Protein 1VK2 (pdb70)

Radius of gyration: 15.29 Å; Cα contacts (8 Å, |Δi|>4): 350; chains: 1; bounding box: 30×39×42 Å

CATH classification: 3.40.470.10

Secondary structure (P-SEA, 3-state):
cccccccaaaaaaaacccccccccccccccccccccccbbbbcccccaaaaacccccccccccaaaaaaaaccccccbbbbccccccccccccccaaaaaaaaaaaaaaaaaacccbbbbccaaaaaaaaccccccccccccccccccccbbbbbbbcaaaaaacccaaaaaaaaaaaaaaaaaccc

InterPro domains:
  IPR005122 Uracil-DNA glycosylase-like [PF03167] (33-177)
  IPR005122 Uracil-DNA glycosylase-like [SM00986] (32-182)
  IPR005273 Uracil-DNA glycosylase family 4 [TIGR00758] (18-188)
  IPR036895 Uracil-DNA glycosylase-like domain superfamily [G3DSA:3.40.470.10] (1-192)
  IPR036895 Uracil-DNA glycosylase-like domain superfamily [SSF52141] (12-189)
  IPR051536 Uracil-DNA glycosylase family, Type-4/5 [PTHR33693] (3-190)

Sequence (187 aa):
YTREELEIVSERVKKCTACPLHLNRTNVVVGEGNLDTRIVFVGEGPGEEEDKTGRPFVGRAGLLTELLRESGIRREDVYICNVVKCRPPNNRTPTPEEQAACGHFLLAQIEIINPDVIVALGATALSFFVDGKKVSITKVRGNPIDWLGGKKVIPTFHPSYLLRNRSNELRRIVLEDIEKAKSFIKK

GO terms:
  GO:0004844 uracil DNA N-glycosylase activity (F, IDA)
  GO:0006281 DNA repair (P, IDA)
  GO:0004844 uracil DNA N-glycosylase activity (F, EXP)

Structure (mmCIF, N/CA/C/O backbone):
data_1VK2
#
_entry.id   1VK2
#
_cell.length_a   61.049
_cell.length_b   61.049
_cell.length_c   127.500
_cell.angle_alpha   90.00
_cell.angle_beta   90.00
_cell.angle_gamma   90.00
#
_symmetry.space_group_name_H-M   'P 43 21 2'
#
loop_
_entity.id
_entity.type
_entity.pdbx_description
1 polymer 'Uracil-DNA glycosylase TM0511'
2 non-polymer 'IRON/SULFUR CLUSTER'
3 non-polymer 'UNKNOWN LIGAND'
4 water water
#
loop_
_atom_site.group_PDB
_atom_site.id
_atom_site.type_symbol
_atom_site.label_atom_id
_atom_site.label_alt_id
_atom_site.label_comp_id
_atom_site.label_asym_id
_atom_site.label_entity_id
_atom_site.label_seq_id
_atom_site.pdbx_PDB_ins_code
_atom_site.Cartn_x
_atom_site.Cartn_y
_atom_site.Cartn_z
_atom_site.occupancy
_atom_site.B_iso_or_equiv
_atom_site.auth_seq_id
_atom_site.auth_comp_id
_atom_site.auth_asym_id
_atom_site.auth_atom_id
_atom_site.pdbx_PDB_model_num
ATOM 9 N N . TYR A 1 14 ? 51.988 14.733 98.836 1.00 46.86 2 TYR A N 1
ATOM 10 C CA . TYR A 1 14 ? 52.499 14.520 97.471 1.00 46.59 2 TYR A CA 1
ATOM 11 C C . TYR A 1 14 ? 52.734 15.885 96.802 1.00 41.47 2 TYR A C 1
ATOM 12 O O . TYR A 1 14 ? 51.827 16.700 96.725 1.00 42.72 2 TYR A O 1
ATOM 21 N N . THR A 1 15 ? 53.933 16.140 96.309 1.00 33.54 3 THR A N 1
ATOM 22 C CA . THR A 1 15 ? 54.208 17.408 95.639 1.00 28.70 3 THR A CA 1
ATOM 23 C C . THR A 1 15 ? 53.904 17.324 94.140 1.00 24.39 3 THR A C 1
ATOM 24 O O . THR A 1 15 ? 53.737 16.242 93.585 1.00 23.53 3 THR A O 1
ATOM 28 N N . ARG A 1 16 ? 53.791 18.468 93.502 1.00 22.32 4 ARG A N 1
ATOM 29 C CA . ARG A 1 16 ? 53.670 18.524 92.036 1.00 22.63 4 ARG A CA 1
ATOM 30 C C . ARG A 1 16 ? 54.810 17.730 91.383 1.00 22.97 4 ARG A C 1
ATOM 31 O O . ARG A 1 16 ? 54.582 17.012 90.417 1.00 19.92 4 ARG A O 1
ATOM 39 N N . GLU A 1 17 ? 56.016 17.877 91.921 1.00 21.46 5 GLU A N 1
ATOM 40 C CA . GLU A 1 17 ? 57.192 17.177 91.393 1.00 24.00 5 GLU A CA 1
ATOM 41 C C . GLU A 1 17 ? 57.043 15.652 91.456 1.00 22.51 5 GLU A C 1
ATOM 42 O O . GLU A 1 17 ? 57.363 14.950 90.490 1.00 21.47 5 GLU A O 1
ATOM 48 N N . GLU A 1 18 ? 56.574 15.144 92.576 1.00 22.65 6 GLU A N 1
ATOM 49 C CA . GLU A 1 18 ? 56.298 13.706 92.726 1.00 23.18 6 GLU A CA 1
ATOM 50 C C . GLU A 1 18 ? 55.163 13.255 91.831 1.00 24.08 6 GLU A C 1
ATOM 51 O O . GLU A 1 18 ? 55.220 12.152 91.285 1.00 25.61 6 GLU A O 1
ATOM 57 N N . LEU A 1 19 ? 54.119 14.073 91.679 1.00 19.91 7 LEU A N 1
ATOM 58 C CA . LEU A 1 19 ? 53.029 13.707 90.777 1.00 17.96 7 LEU A CA 1
ATOM 59 C C . LEU A 1 19 ? 53.538 13.611 89.330 1.00 21.47 7 LEU A C 1
ATOM 60 O O . LEU A 1 19 ? 53.152 12.706 88.566 1.00 18.62 7 LEU A O 1
ATOM 73 N N . GLU A 1 21 ? 56.570 12.975 88.386 1.00 24.51 9 GLU A N 1
ATOM 74 C CA . GLU A 1 21 ? 57.452 11.814 88.296 1.00 25.58 9 GLU A CA 1
ATOM 75 C C . GLU A 1 21 ? 56.594 10.542 88.143 1.00 26.24 9 GLU A C 1
ATOM 76 O O . GLU A 1 21 ? 56.928 9.674 87.358 1.00 24.85 9 GLU A O 1
ATOM 82 N N . ILE A 1 22 ? 55.457 10.465 88.831 1.00 24.41 10 ILE A N 1
ATOM 83 C CA . ILE A 1 22 ? 54.537 9.342 88.627 1.00 26.81 10 ILE A CA 1
ATOM 84 C C . ILE A 1 22 ? 54.011 9.264 87.190 1.00 26.44 10 ILE A C 1
ATOM 85 O O . ILE A 1 22 ? 54.028 8.186 86.575 1.00 26.17 10 ILE A O 1
ATOM 90 N N . VAL A 1 23 ? 53.578 10.394 86.638 1.00 22.06 11 VAL A N 1
ATOM 91 C CA . VAL A 1 23 ? 53.218 10.473 85.226 1.00 21.22 11 VAL A CA 1
ATOM 92 C C . VAL A 1 23 ? 54.391 9.995 84.359 1.00 23.15 11 VAL A C 1
ATOM 93 O O . VAL A 1 23 ? 54.210 9.168 83.499 1.00 21.27 11 VAL A O 1
ATOM 97 N N . SER A 1 24 ? 55.574 10.515 84.588 1.00 23.14 12 SER A N 1
ATOM 98 C CA . SER A 1 24 ? 56.742 10.117 83.779 1.00 25.37 12 SER A CA 1
ATOM 99 C C . SER A 1 24 ? 57.019 8.598 83.815 1.00 27.27 12 SER A C 1
ATOM 100 O O . SER A 1 24 ? 57.244 7.975 82.777 1.00 21.91 12 SER A O 1
ATOM 103 N N . GLU A 1 25 ? 56.956 7.977 85.001 1.00 29.24 13 GLU A N 1
ATOM 104 C CA . GLU A 1 25 ? 57.186 6.525 85.100 1.00 30.69 13 GLU A CA 1
ATOM 105 C C . GLU A 1 25 ? 56.090 5.725 84.394 1.00 27.31 13 GLU A C 1
ATOM 106 O O . GLU A 1 25 ? 56.370 4.731 83.746 1.00 26.95 13 GLU A O 1
ATOM 112 N N . ARG A 1 26 ? 54.846 6.182 84.474 1.00 21.51 14 ARG A N 1
ATOM 113 C CA . ARG A 1 26 ? 53.775 5.537 83.749 1.00 21.22 14 ARG A CA 1
ATOM 114 C C . ARG A 1 26 ? 53.958 5.687 82.239 1.00 23.47 14 ARG A C 1
ATOM 115 O O . ARG A 1 26 ? 53.719 4.752 81.500 1.00 27.13 14 ARG A O 1
ATOM 123 N N . VAL A 1 27 ? 54.391 6.851 81.769 1.00 23.23 15 VAL A N 1
ATOM 124 C CA . VAL A 1 27 ? 54.633 7.049 80.330 1.00 25.29 15 VAL A CA 1
ATOM 125 C C . VAL A 1 27 ? 55.719 6.067 79.864 1.00 25.68 15 VAL A C 1
ATOM 126 O O . VAL A 1 27 ? 55.536 5.396 78.870 1.00 24.68 15 VAL A O 1
ATOM 130 N N . LYS A 1 28 ? 56.823 5.986 80.596 1.00 25.67 16 LYS A N 1
ATOM 131 C CA . LYS A 1 28 ? 57.934 5.114 80.252 1.00 27.66 16 LYS A CA 1
ATOM 132 C C . LYS A 1 28 ? 57.502 3.636 80.157 1.00 29.16 16 LYS A C 1
ATOM 133 O O . LYS A 1 28 ? 58.060 2.925 79.366 1.00 27.39 16 LYS A O 1
ATOM 139 N N . LYS A 1 29 ? 56.501 3.216 80.925 1.00 27.50 17 LYS A N 1
ATOM 140 C CA . LYS A 1 29 ? 55.981 1.843 80.903 1.00 30.95 17 LYS A CA 1
ATOM 141 C C . LYS A 1 29 ? 54.837 1.631 79.913 1.00 29.45 17 LYS A C 1
ATOM 142 O O . LYS A 1 29 ? 54.332 0.511 79.774 1.00 25.86 17 LYS A O 1
ATOM 146 N N . CYS A 1 30 ? 54.375 2.699 79.280 1.00 25.96 18 CYS A N 1
ATOM 147 C CA . CYS A 1 30 ? 53.166 2.657 78.470 1.00 26.31 18 CYS A CA 1
ATOM 148 C C . CYS 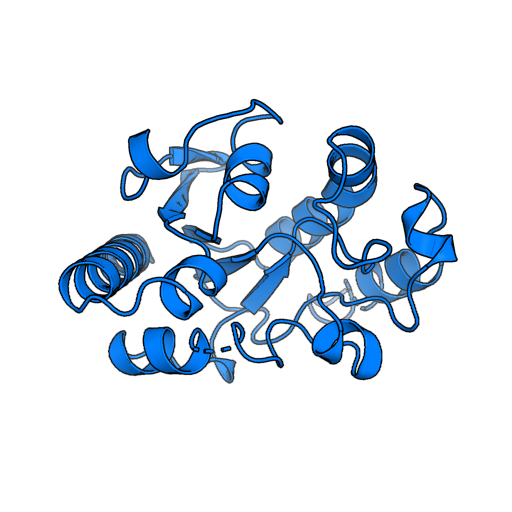A 1 30 ? 53.326 1.903 77.147 1.00 26.92 18 CYS A C 1
ATOM 149 O O . CYS A 1 30 ? 54.241 2.179 76.386 1.00 27.56 18 CYS A O 1
ATOM 152 N N . THR A 1 31 ? 52.381 1.012 76.858 1.00 28.35 19 THR A N 1
ATOM 153 C CA . THR A 1 31 ? 52.303 0.344 75.566 1.00 29.56 19 THR A CA 1
ATOM 154 C C . THR A 1 31 ? 50.884 0.458 74.973 1.00 30.32 19 THR A C 1
ATOM 155 O O . THR A 1 31 ? 50.467 -0.419 74.192 1.00 30.06 19 THR A O 1
ATOM 159 N N . ALA A 1 32 ? 50.153 1.524 75.337 1.00 28.03 20 ALA A N 1
ATOM 160 C CA . ALA A 1 32 ? 48.725 1.641 74.995 1.00 30.10 20 ALA A CA 1
ATOM 161 C C . ALA A 1 32 ? 48.485 1.900 73.505 1.00 31.66 20 ALA A C 1
ATOM 162 O O . ALA A 1 32 ? 47.355 1.836 73.059 1.00 31.92 20 ALA A O 1
ATOM 164 N N . CYS A 1 33 ? 49.522 2.269 72.758 1.00 30.24 21 CYS A N 1
ATOM 165 C CA . CYS A 1 33 ? 49.360 2.488 71.321 1.00 29.50 21 CYS A CA 1
ATOM 166 C C . CYS A 1 33 ? 50.615 1.992 70.587 1.00 28.97 21 CYS A C 1
ATOM 167 O O . CYS A 1 33 ? 51.618 1.672 71.250 1.00 27.29 21 CYS A O 1
ATOM 170 N N . PRO A 1 34 ? 50.554 1.897 69.248 1.00 27.97 22 PRO A N 1
ATOM 171 C CA . PRO A 1 34 ? 51.675 1.331 68.475 1.00 27.02 22 PRO A CA 1
ATOM 172 C C . PRO A 1 34 ? 52.967 2.159 68.511 1.00 25.23 22 PRO A C 1
ATOM 173 O O . PRO A 1 34 ? 54.020 1.622 68.142 1.00 21.76 22 PRO A O 1
ATOM 177 N N . LEU A 1 35 ? 52.894 3.440 68.919 1.00 25.27 23 LEU A N 1
ATOM 178 C CA . LEU A 1 35 ? 54.080 4.306 68.937 1.00 24.99 23 LEU A CA 1
ATOM 179 C C . LEU A 1 35 ? 55.145 3.817 69.924 1.00 25.20 23 LEU A C 1
ATOM 180 O O . LEU A 1 35 ? 56.322 4.076 69.724 1.00 25.65 23 LEU A O 1
ATOM 185 N N . HIS A 1 36 ? 54.759 3.065 70.957 1.00 25.85 24 HIS A N 1
ATOM 186 C CA . HIS A 1 36 ? 55.774 2.523 71.893 1.00 27.55 24 HIS A CA 1
ATOM 187 C C . HIS A 1 36 ? 56.787 1.616 71.217 1.00 28.61 24 HIS A C 1
ATOM 188 O O . HIS A 1 36 ? 57.883 1.447 71.730 1.00 28.72 24 HIS A O 1
ATOM 195 N N . LEU A 1 37 ? 56.417 1.004 70.091 1.00 28.83 25 LEU A N 1
ATOM 196 C CA . LEU A 1 37 ? 57.343 0.119 69.360 1.00 31.85 25 LEU A CA 1
ATOM 197 C C . LEU A 1 37 ? 58.427 0.890 68.592 1.00 31.77 25 LEU A C 1
ATOM 198 O O . LEU A 1 37 ? 59.420 0.318 68.187 1.00 27.48 25 LEU A O 1
ATOM 203 N N . ASN A 1 38 ? 58.194 2.175 68.341 1.00 32.94 26 ASN A N 1
ATOM 204 C CA . ASN A 1 38 ? 59.100 2.953 67.504 1.00 33.61 26 ASN A CA 1
ATOM 205 C C . ASN A 1 38 ? 60.106 3.831 68.280 1.00 32.28 26 ASN A C 1
ATOM 206 O O . ASN A 1 38 ? 61.187 4.132 67.776 1.00 29.94 26 ASN A O 1
ATOM 211 N N . ARG A 1 39 ? 59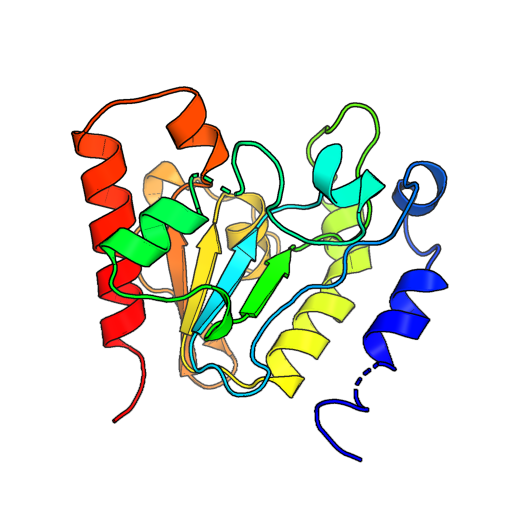.712 4.328 69.451 1.00 31.37 27 ARG A N 1
ATOM 212 C CA . ARG A 1 39 ? 60.508 5.382 70.097 1.00 31.63 27 ARG A CA 1
ATOM 213 C C . ARG A 1 39 ? 61.714 4.841 70.865 1.00 30.81 27 ARG A C 1
ATOM 214 O O . ARG A 1 39 ? 61.692 3.746 71.416 1.00 30.87 27 ARG A O 1
ATOM 222 N N . THR A 1 40 ? 62.774 5.635 70.841 1.00 26.44 28 THR A N 1
ATOM 223 C CA . THR A 1 40 ? 63.965 5.414 71.660 1.00 29.12 28 THR A CA 1
ATOM 224 C C . THR A 1 40 ? 63.754 5.874 73.099 1.00 25.88 28 THR A C 1
ATOM 225 O O . THR A 1 40 ? 64.106 5.193 74.035 1.00 26.83 28 THR A O 1
ATOM 229 N N . ASN A 1 41 ? 63.196 7.059 73.281 1.00 21.85 29 ASN A N 1
ATOM 230 C CA . ASN A 1 41 ? 62.883 7.573 74.600 1.00 22.77 29 ASN A CA 1
ATOM 231 C C . ASN A 1 41 ? 61.539 8.236 74.556 1.00 20.36 29 ASN A C 1
ATOM 232 O O . ASN A 1 41 ? 61.224 8.907 73.581 1.00 20.39 29 ASN A O 1
ATOM 237 N N . VAL A 1 42 ? 60.744 8.061 75.601 1.00 19.94 30 VAL A N 1
ATOM 238 C CA . VAL A 1 42 ? 59.525 8.853 75.698 1.00 20.58 30 VAL A CA 1
ATOM 239 C C . VAL A 1 42 ? 59.931 10.317 75.976 1.00 23.59 30 VAL A C 1
ATOM 240 O O . VAL A 1 42 ? 61.046 10.597 76.493 1.00 23.30 30 VAL A O 1
ATOM 244 N N . VAL A 1 43 ? 59.061 11.245 75.629 1.00 22.63 31 VAL A N 1
ATOM 245 C CA . VAL A 1 43 ? 59.362 12.659 75.812 1.00 19.53 31 VAL A CA 1
ATOM 246 C C . VAL A 1 43 ? 58.204 13.247 76.602 1.00 20.39 31 VAL A C 1
ATOM 247 O O . VAL A 1 43 ? 57.132 13.488 76.087 1.00 20.17 31 VAL A O 1
ATOM 251 N N . VAL A 1 44 ? 58.386 13.388 77.885 1.00 20.99 32 VAL A N 1
ATOM 252 C CA . VAL A 1 44 ? 57.276 13.796 78.749 1.00 21.30 32 VAL A CA 1
ATOM 253 C C . VAL A 1 44 ? 56.880 15.272 78.698 1.00 24.34 32 VAL A C 1
ATOM 254 O O . VAL A 1 44 ? 55.671 15.634 78.544 1.00 23.64 32 VAL A O 1
ATOM 258 N N . GLY A 1 45 ? 57.864 16.138 78.788 1.00 21.45 33 GLY A N 1
ATOM 259 C CA . GLY A 1 45 ? 57.599 17.553 78.986 1.00 23.43 33 GLY A CA 1
ATOM 260 C C . GLY A 1 45 ? 58.670 18.136 79.924 1.00 23.91 33 GLY A C 1
ATOM 261 O O . GLY A 1 45 ? 59.338 17.413 80.611 1.00 22.73 33 GLY A O 1
ATOM 262 N N . GLU A 1 46 ? 58.857 19.449 79.902 1.00 20.75 34 GLU A N 1
ATOM 263 C CA . GLU A 1 46 ? 59.875 20.087 80.675 1.00 21.43 34 GLU A CA 1
ATOM 264 C C . GLU A 1 46 ? 59.511 21.513 81.012 1.00 21.40 34 GLU A C 1
ATOM 265 O O . GLU A 1 46 ? 58.922 22.227 80.200 1.00 18.68 34 GLU A O 1
ATOM 271 N N . GLY A 1 47 ? 60.013 21.927 82.172 1.00 21.84 35 GLY A N 1
ATOM 272 C CA . GLY A 1 47 ? 60.115 23.286 82.639 1.00 20.15 35 GLY A CA 1
ATOM 273 C C . GLY A 1 47 ? 59.415 23.459 83.990 1.00 22.97 35 GLY A C 1
ATOM 274 O O . GLY A 1 47 ? 59.401 22.578 84.835 1.00 20.80 35 GLY A O 1
ATOM 275 N N . ASN A 1 48 ? 58.823 24.618 84.154 1.00 22.49 36 ASN A N 1
ATOM 276 C CA . ASN A 1 48 ? 58.413 25.145 85.448 1.00 21.17 36 ASN A CA 1
ATOM 277 C C . ASN A 1 48 ? 57.011 24.620 85.770 1.00 18.52 36 ASN A C 1
ATOM 278 O O . ASN A 1 48 ? 56.041 24.945 85.092 1.00 18.14 36 ASN A O 1
ATOM 283 N N . LEU A 1 49 ? 56.908 23.812 86.814 1.00 19.09 37 LEU A N 1
ATOM 284 C CA . LEU A 1 49 ? 55.615 23.266 87.257 1.00 19.48 37 LEU A CA 1
ATOM 285 C C . LEU A 1 49 ? 54.646 24.310 87.874 1.00 18.00 37 LEU A C 1
ATOM 286 O O . LEU A 1 49 ? 53.503 23.994 88.130 1.00 18.08 37 LEU A O 1
ATOM 291 N N . ASP A 1 50 ? 55.114 25.535 88.090 1.00 17.89 38 ASP A N 1
ATOM 292 C CA . ASP A 1 50 ? 54.297 26.644 88.589 1.00 14.60 38 ASP A CA 1
ATOM 293 C C . ASP A 1 50 ? 54.071 27.702 87.526 1.00 18.91 38 ASP A C 1
ATOM 294 O O . ASP A 1 50 ? 53.676 28.817 87.844 1.00 20.20 38 ASP A O 1
ATOM 299 N N . THR A 1 51 ? 54.267 27.355 86.258 1.00 17.39 39 THR A N 1
ATOM 300 C CA . THR A 1 51 ? 53.986 28.297 85.172 1.00 17.72 39 THR A CA 1
ATOM 301 C C . THR A 1 51 ? 52.480 28.539 85.145 1.00 20.02 39 THR A C 1
ATOM 302 O O . THR A 1 51 ? 51.674 27.647 85.515 1.00 18.28 39 THR A O 1
ATOM 306 N N . ARG A 1 52 ? 52.105 29.747 84.727 1.00 16.94 40 ARG A N 1
ATOM 307 C CA . ARG A 1 52 ? 50.715 30.034 84.388 1.00 16.79 40 ARG A CA 1
ATOM 308 C C . ARG A 1 52 ? 50.368 29.810 82.897 1.00 16.32 40 ARG A C 1
ATOM 309 O O . ARG A 1 52 ? 49.206 29.950 82.525 1.00 18.24 40 ARG A O 1
ATOM 317 N N . ILE A 1 53 ? 51.361 29.444 82.088 1.00 18.22 41 ILE A N 1
ATOM 318 C CA . ILE A 1 53 ? 51.198 29.270 80.659 1.00 17.62 41 ILE A CA 1
ATOM 319 C C . ILE A 1 53 ? 51.969 28.047 80.218 1.00 17.07 41 ILE A C 1
ATOM 320 O O . ILE A 1 53 ? 53.141 27.905 80.550 1.00 17.85 41 ILE A O 1
ATOM 325 N N . VAL A 1 54 ? 51.266 27.130 79.547 1.00 19.47 42 VAL A N 1
ATOM 326 C CA . VAL A 1 54 ? 51.817 25.877 79.007 1.00 18.81 42 VAL A CA 1
ATOM 327 C C . VAL A 1 54 ? 51.766 25.906 77.490 1.00 20.17 42 VAL A C 1
ATOM 328 O O . VAL A 1 54 ? 50.800 26.416 76.928 1.00 17.89 42 VAL A O 1
ATOM 332 N N . PHE A 1 55 ? 52.840 25.412 76.847 1.00 17.38 43 PHE A N 1
ATOM 333 C CA . PHE A 1 55 ? 52.899 25.284 75.397 1.00 18.40 43 PHE A CA 1
ATOM 334 C C . PHE A 1 55 ? 52.799 23.813 75.044 1.00 19.91 43 PHE A C 1
ATOM 335 O O . PHE A 1 55 ? 53.535 23.001 75.586 1.00 18.74 43 PHE A O 1
ATOM 343 N N . VAL A 1 56 ? 51.922 23.503 74.099 1.00 16.43 44 VAL A N 1
ATOM 344 C CA . VAL A 1 56 ? 51.597 22.116 73.742 1.00 16.97 44 VAL A CA 1
ATOM 345 C C . VAL A 1 56 ? 51.716 21.953 72.230 1.00 17.71 44 VAL A C 1
ATOM 346 O O . VAL A 1 56 ? 51.056 22.649 71.460 1.00 20.07 44 VAL A O 1
ATOM 350 N N . GLY A 1 57 ? 52.567 21.045 71.827 1.00 19.38 45 GLY A N 1
ATOM 351 C CA . GLY A 1 57 ? 52.739 20.677 70.424 1.00 21.22 45 GLY A CA 1
ATOM 352 C C . GLY A 1 57 ? 52.190 19.302 70.104 1.00 20.64 45 GLY A C 1
ATOM 353 O O . GLY A 1 57 ? 51.352 18.755 70.824 1.00 23.80 45 GLY A O 1
ATOM 354 N N . GLU A 1 58 ? 52.653 18.747 68.994 1.00 22.14 46 GLU A N 1
ATOM 355 C CA . GLU A 1 58 ? 52.106 17.518 68.447 1.00 22.09 46 GLU A CA 1
ATOM 356 C C . GLU A 1 58 ? 52.724 16.266 69.069 1.00 23.15 46 GLU A C 1
ATOM 357 O O . GLU A 1 58 ? 52.027 15.406 69.611 1.00 24.65 46 GLU A O 1
ATOM 363 N N . GLY A 1 59 ? 54.036 16.141 68.945 1.00 22.87 47 GLY A N 1
ATOM 364 C CA . GLY A 1 59 ? 54.718 14.949 69.407 1.00 20.77 47 GLY A CA 1
ATOM 365 C C . GLY A 1 59 ? 56.205 15.076 69.085 1.00 25.09 47 GLY A C 1
ATOM 366 O O . GLY A 1 59 ? 56.653 16.063 68.496 1.00 21.18 47 GLY A O 1
ATOM 367 N N . PRO A 1 60 ? 56.997 14.110 69.510 1.00 24.46 48 PRO A N 1
ATOM 368 C CA . PRO A 1 60 ? 58.450 14.226 69.349 1.00 24.71 48 PRO A CA 1
ATOM 369 C C . PRO A 1 60 ? 58.926 14.024 67.918 1.00 24.14 48 PRO A C 1
ATOM 370 O O . PRO A 1 60 ? 58.355 13.240 67.192 1.00 25.76 48 PRO A O 1
ATOM 374 N N . GLY A 1 61 ? 59.977 14.721 67.539 1.00 23.50 49 G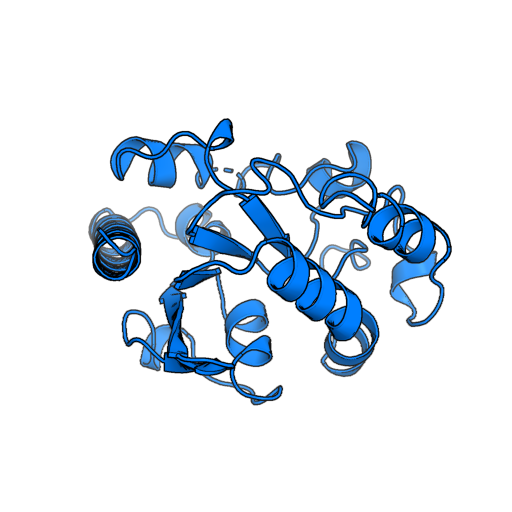LY A N 1
ATOM 375 C CA . GLY A 1 61 ? 60.729 14.434 66.339 1.00 24.40 49 GLY A CA 1
ATOM 376 C C . GLY A 1 61 ? 62.000 13.654 66.705 1.00 26.41 49 GLY A C 1
ATOM 377 O O . GLY A 1 61 ? 62.108 13.132 67.809 1.00 26.05 49 GLY A O 1
ATOM 378 N N . GLU A 1 62 ? 62.963 13.591 65.786 1.00 25.20 50 GLU A N 1
ATOM 379 C CA . GLU A 1 62 ? 64.207 12.815 65.987 1.00 26.10 50 GLU A CA 1
ATOM 380 C C . GLU A 1 62 ? 65.103 13.244 67.155 1.00 21.28 50 GLU A C 1
ATOM 381 O O . GLU A 1 62 ? 65.586 12.401 67.919 1.00 23.07 50 GLU A O 1
ATOM 387 N N . GLU A 1 63 ? 65.326 14.544 67.294 1.00 20.78 51 GLU A N 1
ATOM 388 C CA . GLU A 1 63 ? 66.219 15.052 68.321 1.00 23.90 51 GLU A CA 1
ATOM 389 C C . GLU A 1 63 ? 65.544 14.906 69.707 1.00 24.88 51 GLU A C 1
ATOM 390 O O . GLU A 1 63 ? 66.213 14.622 70.712 1.00 23.69 51 GLU A O 1
ATOM 396 N N . GLU A 1 64 ? 64.232 15.140 69.751 1.00 22.75 52 GLU A N 1
ATOM 397 C CA . GLU A 1 64 ? 63.442 14.908 70.972 1.00 20.91 52 GLU A CA 1
ATOM 398 C C . GLU A 1 64 ? 63.559 13.445 71.420 1.00 19.46 52 GLU A C 1
ATOM 399 O O . GLU A 1 64 ? 63.828 13.112 72.584 1.00 19.40 52 GLU A O 1
ATOM 405 N N . ASP A 1 65 ? 63.394 12.542 70.476 1.00 21.58 53 ASP A N 1
ATOM 406 C CA . ASP A 1 65 ? 63.452 11.119 70.747 1.00 22.21 53 ASP A CA 1
ATOM 407 C C . ASP A 1 65 ? 64.842 10.662 71.295 1.00 22.34 53 ASP A C 1
ATOM 408 O O . ASP A 1 65 ? 64.941 9.845 72.199 1.00 22.58 53 ASP A O 1
ATOM 413 N N . LYS A 1 66 ? 65.888 11.247 70.754 1.00 21.43 54 LYS A N 1
ATOM 414 C CA . LYS A 1 66 ? 67.262 10.925 71.136 1.00 22.24 54 LYS A CA 1
ATOM 415 C C . LYS A 1 66 ? 67.582 11.428 72.533 1.00 20.86 54 LYS A C 1
ATOM 416 O O . LYS A 1 66 ? 68.429 10.842 73.229 1.00 22.34 54 LYS A O 1
ATOM 419 N N . THR A 1 67 ? 66.936 12.525 72.959 1.00 20.28 55 THR A N 1
ATOM 420 C CA . THR A 1 67 ? 67.327 13.220 74.202 1.00 20.15 55 THR A CA 1
ATOM 421 C C . THR A 1 67 ? 66.342 13.046 75.291 1.00 19.30 55 THR A C 1
ATOM 422 O O . THR A 1 67 ? 66.687 13.241 76.438 1.00 19.27 55 THR A O 1
ATOM 426 N N . GLY A 1 68 ? 65.102 12.626 74.974 1.00 20.11 56 GLY A N 1
ATOM 427 C CA . GLY A 1 68 ? 64.021 12.626 75.956 1.00 21.00 56 GLY A CA 1
ATOM 428 C C . GLY A 1 68 ? 63.400 13.981 76.289 1.00 22.57 56 GLY A C 1
ATOM 429 O O . GLY A 1 68 ? 62.588 14.111 77.210 1.00 22.54 56 GLY A O 1
ATOM 430 N N . ARG A 1 69 ? 63.742 15.002 75.522 1.00 19.33 57 ARG A N 1
ATOM 431 C CA . ARG A 1 69 ? 63.366 16.378 75.841 1.00 17.51 57 ARG A CA 1
ATOM 432 C C . ARG A 1 69 ? 62.535 16.931 74.719 1.00 20.21 57 ARG A C 1
ATOM 433 O O . ARG A 1 69 ? 62.825 16.631 73.565 1.00 20.69 57 ARG A O 1
ATOM 441 N N . PRO A 1 70 ? 61.543 17.793 75.034 1.00 21.25 58 PRO A N 1
ATOM 442 C CA . PRO A 1 70 ? 60.662 18.367 74.016 1.00 22.96 58 PRO A CA 1
ATOM 443 C C . PRO A 1 70 ? 61.262 19.576 73.334 1.00 20.09 58 PRO A C 1
ATOM 444 O O . PRO A 1 70 ? 62.075 20.301 73.919 1.00 22.35 58 PRO A O 1
ATOM 448 N N . PHE A 1 71 ? 60.920 19.761 72.063 1.00 19.63 59 PHE A N 1
ATOM 449 C CA . PHE A 1 71 ? 61.351 20.958 71.323 1.00 20.85 59 PHE A CA 1
ATOM 450 C C . PHE A 1 71 ? 62.840 21.285 71.430 1.00 21.26 59 PHE A C 1
ATOM 451 O O . PHE A 1 71 ? 63.262 22.392 71.824 1.00 20.10 59 PHE A O 1
ATOM 459 N N . VAL A 1 72 ? 63.650 20.336 71.016 1.00 20.74 60 VAL A N 1
ATOM 460 C CA . VAL A 1 72 ? 65.096 20.519 70.996 1.00 23.53 60 VAL A CA 1
ATOM 461 C C . VAL A 1 72 ? 65.703 20.469 69.566 1.00 23.84 60 VAL A C 1
ATOM 462 O O . VAL A 1 72 ? 66.851 20.810 69.381 1.00 23.48 60 VAL A O 1
ATOM 466 N N . GLY A 1 73 ? 64.938 20.039 68.579 1.00 23.07 61 GLY A N 1
ATOM 467 C CA . GLY A 1 73 ? 65.403 20.094 67.192 1.00 21.97 61 GLY A CA 1
ATOM 468 C C . GLY A 1 73 ? 65.177 21.466 66.586 1.00 21.34 61 GLY A C 1
ATOM 469 O O . GLY A 1 73 ? 65.036 22.465 67.304 1.00 20.46 61 GLY A O 1
ATOM 470 N N . ARG A 1 74 ? 65.100 21.512 65.261 1.00 19.86 62 ARG A N 1
ATOM 471 C CA . ARG A 1 74 ? 65.036 22.788 64.557 1.00 18.33 62 ARG A CA 1
ATOM 472 C C . ARG A 1 74 ? 63.805 23.581 64.919 1.00 18.45 62 ARG A C 1
ATOM 473 O O . ARG A 1 74 ? 63.903 24.765 65.186 1.00 18.37 62 ARG A O 1
ATOM 481 N N . ALA A 1 75 ? 62.644 22.952 64.989 1.00 17.89 63 ALA A N 1
ATOM 482 C CA . ALA A 1 75 ? 61.401 23.644 65.358 1.00 19.06 63 ALA A CA 1
ATOM 483 C C . ALA A 1 75 ? 61.466 24.161 66.774 1.00 20.59 63 ALA A C 1
ATOM 484 O O . ALA A 1 75 ? 60.955 25.253 67.135 1.00 19.97 63 ALA A O 1
ATOM 486 N N . GLY A 1 76 ? 62.125 23.385 67.596 1.00 21.04 64 GLY A N 1
ATOM 487 C CA . GLY A 1 76 ? 62.322 23.761 68.976 1.00 20.35 64 GLY A CA 1
ATOM 488 C C . GLY A 1 76 ? 63.245 24.902 69.205 1.00 19.64 64 GLY A C 1
ATOM 489 O O . GLY A 1 76 ? 62.967 25.745 70.040 1.00 20.49 64 GLY A O 1
ATOM 497 N N . LEU A 1 78 ? 63.618 27.267 66.992 1.00 22.53 66 LEU A N 1
ATOM 498 C CA . LEU A 1 78 ? 62.754 28.392 66.578 1.00 21.63 66 LEU A CA 1
ATOM 499 C C . LEU A 1 78 ? 61.785 28.792 67.689 1.00 23.35 66 LEU A C 1
ATOM 500 O O . LEU A 1 78 ? 61.610 29.970 67.971 1.00 22.25 66 LEU A O 1
ATOM 505 N N . LEU A 1 79 ? 61.179 27.816 68.351 1.00 20.19 67 LEU A N 1
ATOM 506 C CA . LEU A 1 79 ? 60.292 28.101 69.428 1.00 21.16 67 LEU A CA 1
ATOM 507 C C . LEU A 1 79 ? 61.016 28.904 70.505 1.00 20.64 67 LEU A C 1
ATOM 508 O O . LEU A 1 79 ? 60.450 29.863 71.040 1.00 18.92 67 LEU A O 1
ATOM 513 N N . THR A 1 80 ? 62.215 28.482 70.861 1.00 19.11 68 THR A N 1
ATOM 514 C CA . THR A 1 80 ? 63.000 29.248 71.847 1.00 22.33 68 THR A CA 1
ATOM 515 C C . THR A 1 80 ? 63.075 30.730 71.469 1.00 24.29 68 THR A C 1
ATOM 516 O O . THR A 1 80 ? 62.976 31.630 72.326 1.00 20.31 68 THR A O 1
ATOM 520 N N . GLU A 1 81 ? 63.257 30.998 70.180 1.00 25.91 69 GLU A N 1
ATOM 521 C CA . GLU A 1 81 ? 63.418 32.378 69.747 1.00 24.84 69 GLU A CA 1
ATOM 522 C C . GLU A 1 81 ? 62.080 33.111 69.748 1.00 22.89 69 GLU A C 1
ATOM 523 O O . GLU A 1 81 ? 62.037 34.287 70.073 1.00 21.35 69 GLU A O 1
ATOM 529 N N . LEU A 1 82 ? 60.999 32.445 69.371 1.00 21.77 70 LEU A N 1
ATOM 530 C CA . LEU A 1 82 ? 59.682 33.064 69.491 1.00 22.45 70 LEU A CA 1
ATOM 531 C C . LEU A 1 82 ? 59.365 33.465 70.947 1.00 23.34 70 LEU A C 1
ATOM 532 O O . LEU A 1 82 ? 58.911 34.576 71.232 1.00 20.44 70 LEU A O 1
ATOM 537 N N . LEU A 1 83 ? 59.695 32.577 71.866 1.00 22.64 71 LEU A N 1
ATOM 538 C CA . LEU A 1 83 ? 59.503 32.864 73.282 1.00 21.89 71 LEU A CA 1
ATOM 539 C C . LEU A 1 83 ? 60.364 34.050 73.725 1.00 22.65 71 LEU A C 1
ATOM 540 O O . LEU A 1 83 ? 59.842 34.998 74.355 1.00 21.86 71 LEU A O 1
ATOM 545 N N . ARG A 1 84 ? 61.651 34.039 73.383 1.00 21.21 72 ARG A N 1
ATOM 546 C CA . ARG A 1 84 ? 62.518 35.163 73.705 1.00 26.72 72 ARG A CA 1
ATOM 547 C C . ARG A 1 84 ? 61.984 36.505 73.190 1.00 24.94 72 ARG A C 1
ATOM 548 O O . ARG A 1 84 ? 62.047 37.528 73.902 1.00 25.05 72 ARG A O 1
ATOM 556 N N . GLU A 1 85 ? 61.469 36.511 71.954 1.00 24.16 73 GLU A N 1
ATOM 557 C CA . GLU A 1 85 ? 60.923 37.715 71.354 1.00 24.01 73 GLU A CA 1
ATOM 558 C C . GLU A 1 85 ? 59.564 38.063 71.972 1.00 25.44 73 GLU A C 1
ATOM 559 O O . GLU A 1 85 ? 59.078 39.149 71.758 1.00 23.88 73 GLU A O 1
ATOM 565 N N . SER A 1 86 ? 58.946 37.136 72.703 1.00 23.12 74 SER A N 1
ATOM 566 C CA . SER A 1 86 ? 57.722 37.421 73.475 1.00 25.30 74 SER A CA 1
ATOM 567 C C . SER A 1 86 ? 58.041 37.712 74.947 1.00 28.02 74 SER A C 1
ATOM 568 O O . SER A 1 86 ? 57.131 37.804 75.777 1.00 29.43 74 SER A O 1
ATOM 571 N N . GLY A 1 87 ? 59.325 37.829 75.276 1.00 26.29 75 GLY A N 1
ATOM 572 C CA . GLY A 1 87 ? 59.730 38.098 76.640 1.00 26.82 75 GLY A CA 1
ATOM 573 C C . GLY A 1 87 ? 59.599 36.907 77.585 1.00 27.74 75 GLY A C 1
ATOM 574 O O . GLY A 1 87 ? 59.387 37.090 78.780 1.00 30.96 75 GLY A O 1
ATOM 575 N N . ILE A 1 88 ? 59.784 35.692 77.091 1.00 24.89 76 ILE A N 1
ATOM 576 C CA . ILE A 1 88 ? 59.571 34.500 77.895 1.00 24.74 76 ILE A CA 1
ATOM 577 C C . ILE A 1 88 ? 60.836 33.669 77.858 1.00 27.24 76 ILE A C 1
ATOM 578 O O . ILE A 1 88 ? 61.372 33.356 76.774 1.00 26.55 76 ILE A O 1
ATOM 583 N N . ARG A 1 89 ? 61.307 33.276 79.032 1.00 27.73 77 ARG A N 1
ATOM 584 C CA . ARG A 1 89 ? 62.391 32.284 79.143 1.00 27.49 77 ARG A CA 1
ATOM 585 C C . ARG A 1 89 ? 61.797 30.880 79.176 1.00 28.59 77 ARG A C 1
ATOM 586 O O . ARG A 1 89 ? 60.847 30.622 79.932 1.00 24.08 77 ARG A O 1
ATOM 594 N N . ARG A 1 90 ? 62.336 29.956 78.374 1.00 24.23 78 ARG A N 1
ATOM 595 C CA . ARG A 1 90 ? 61.818 28.579 78.335 1.00 29.51 78 ARG A CA 1
ATOM 596 C C . ARG A 1 90 ? 61.778 27.931 79.690 1.00 25.54 78 ARG A C 1
ATOM 597 O O . ARG A 1 90 ? 60.897 27.163 79.965 1.00 22.82 78 ARG A O 1
ATOM 605 N N . GLU A 1 91 ? 62.781 28.244 80.524 1.00 22.92 79 GLU A N 1
ATOM 606 C CA . GLU A 1 91 ? 62.888 27.676 81.874 1.00 27.60 79 GLU A CA 1
ATOM 607 C C . GLU A 1 91 ? 61.718 28.066 82.742 1.00 23.03 79 GLU A C 1
ATOM 608 O O . GLU A 1 91 ? 61.364 27.358 83.686 1.00 25.71 79 GLU A O 1
ATOM 614 N N . ASP A 1 92 ? 61.122 29.206 82.455 1.00 20.97 80 ASP A N 1
ATOM 615 C CA . ASP A 1 92 ? 60.034 29.750 83.259 1.00 19.65 80 ASP A CA 1
ATOM 616 C C . ASP A 1 92 ? 58.644 29.185 82.875 1.00 19.68 80 ASP A C 1
ATOM 617 O O . ASP A 1 92 ? 57.704 29.365 83.615 1.00 19.83 80 ASP A O 1
ATOM 622 N N . VAL A 1 93 ? 58.525 28.504 81.736 1.00 18.79 81 VAL A N 1
ATOM 623 C CA . VAL A 1 93 ? 57.240 27.927 81.298 1.00 14.32 81 VAL A CA 1
ATOM 624 C C . VAL A 1 93 ? 57.347 26.397 81.209 1.00 16.37 81 VAL A C 1
ATOM 625 O O . VAL A 1 93 ? 58.382 25.831 81.561 1.00 19.40 81 VAL A O 1
ATOM 629 N N . TYR A 1 94 ? 56.271 25.747 80.796 1.00 18.95 82 TYR A N 1
ATOM 630 C CA . TYR A 1 94 ? 56.225 24.301 80.634 1.00 18.52 82 TYR A CA 1
ATOM 631 C C . TYR A 1 94 ? 55.847 23.986 79.202 1.00 18.28 82 TYR A C 1
ATOM 632 O O . TYR A 1 94 ? 54.964 24.604 78.645 1.00 20.59 82 TYR A O 1
ATOM 641 N N . ILE A 1 95 ? 56.547 23.015 78.631 1.00 16.73 83 ILE A N 1
ATOM 642 C CA . ILE A 1 95 ? 56.447 22.679 77.226 1.00 18.21 83 ILE A CA 1
ATOM 643 C C . ILE A 1 95 ? 56.263 21.163 77.094 1.00 17.63 83 ILE A C 1
ATOM 644 O O . ILE A 1 95 ? 56.944 20.382 77.742 1.00 19.47 83 ILE A O 1
ATOM 649 N N . CYS A 1 96 ? 55.264 20.766 76.313 1.00 21.25 84 CYS A N 1
ATOM 650 C CA . CYS A 1 96 ? 54.973 19.346 76.151 1.00 19.57 84 CYS A CA 1
ATOM 651 C C . CYS A 1 96 ? 54.191 19.139 74.852 1.00 22.31 84 CYS A C 1
ATOM 652 O O . CYS A 1 96 ? 54.092 20.066 74.044 1.00 19.73 84 CYS A O 1
ATOM 655 N N . ASN A 1 97 ? 53.648 17.925 74.672 1.00 23.10 85 ASN A N 1
ATOM 656 C CA . ASN A 1 97 ? 53.029 17.488 73.431 1.00 23.11 85 ASN A CA 1
ATOM 657 C C . ASN A 1 97 ? 51.852 16.584 73.705 1.00 22.78 85 ASN A C 1
ATOM 658 O O . ASN A 1 97 ? 51.719 16.019 74.786 1.00 23.94 85 ASN A O 1
ATOM 663 N N . VAL A 1 98 ? 51.014 16.439 72.687 1.00 22.58 86 VAL A N 1
ATOM 664 C CA . VAL A 1 98 ? 49.887 15.569 72.769 1.00 21.12 86 VAL A CA 1
ATOM 665 C C . VAL A 1 98 ? 50.323 14.101 72.875 1.00 22.75 86 VAL A C 1
ATOM 666 O O . VAL A 1 98 ? 49.756 13.333 73.663 1.00 22.11 86 VAL A O 1
ATOM 670 N N . VAL A 1 99 ? 51.303 13.693 72.072 1.00 23.07 87 VAL A N 1
ATOM 671 C CA . VAL A 1 99 ? 51.800 12.331 72.165 1.00 23.98 87 VAL A CA 1
ATOM 672 C C . VAL A 1 99 ? 53.266 12.322 72.646 1.00 24.10 87 VAL A C 1
ATOM 673 O O . VAL A 1 99 ? 54.039 13.275 72.444 1.00 22.85 87 VAL A O 1
ATOM 677 N N . LYS A 1 100 ? 53.577 11.270 73.369 1.00 18.77 88 LYS A N 1
ATOM 678 C CA . LYS A 1 100 ? 54.841 11.129 74.088 1.00 21.67 88 LYS A CA 1
ATOM 679 C C . LYS A 1 100 ? 55.911 10.336 73.331 1.00 23.11 88 LYS A C 1
ATOM 680 O O . LYS A 1 100 ? 57.111 10.415 73.663 1.00 21.31 88 LYS A O 1
ATOM 686 N N . CYS A 1 101 ? 55.486 9.568 72.335 1.00 23.72 89 CYS A N 1
ATOM 687 C CA . CYS A 1 101 ? 56.403 8.703 71.566 1.00 21.57 89 CYS A CA 1
ATOM 688 C C . CYS A 1 101 ? 56.553 9.133 70.089 1.00 25.21 89 CYS A C 1
ATOM 689 O O . CYS A 1 101 ? 55.551 9.411 69.402 1.00 23.03 89 CYS A O 1
ATOM 692 N N . ARG A 1 102 ? 57.780 9.147 69.571 1.00 23.15 90 ARG A N 1
ATOM 693 C CA . ARG A 1 102 ? 57.978 9.570 68.178 1.00 26.19 90 ARG A CA 1
ATOM 694 C C . ARG A 1 102 ? 57.378 8.547 67.205 1.00 27.82 90 ARG A C 1
ATOM 695 O O . ARG A 1 102 ? 57.757 7.377 67.262 1.00 26.99 90 ARG A O 1
ATOM 703 N N . PRO A 1 103 ? 56.484 8.968 66.302 1.00 27.99 91 PRO A N 1
ATOM 704 C CA . PRO A 1 103 ? 56.022 8.053 65.248 1.00 25.65 91 PRO A CA 1
ATOM 705 C C . PRO A 1 103 ? 57.089 7.700 64.202 1.00 26.66 91 PRO A C 1
ATOM 706 O O . PRO A 1 103 ? 58.001 8.471 63.933 1.00 26.60 91 PRO A O 1
ATOM 710 N N . PRO A 1 104 ? 56.961 6.510 63.617 1.00 32.45 92 PRO A N 1
ATOM 711 C CA . PRO A 1 104 ? 57.855 6.106 62.524 1.00 30.38 92 PRO A CA 1
ATOM 712 C C . PRO A 1 104 ? 57.897 7.190 61.442 1.00 29.42 92 PRO A C 1
ATOM 713 O O . PRO A 1 104 ? 56.829 7.711 61.065 1.00 23.19 92 PRO A O 1
ATOM 717 N N . ASN A 1 105 ? 59.096 7.530 60.958 1.00 31.84 93 ASN A N 1
ATOM 718 C CA . ASN A 1 105 ? 59.274 8.552 59.896 1.00 34.02 93 ASN A CA 1
ATO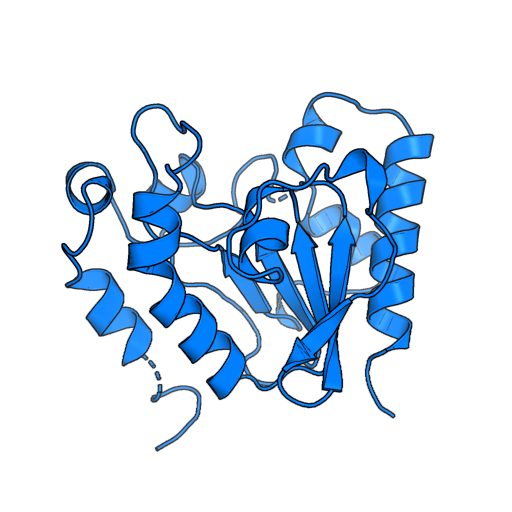M 719 C C . ASN A 1 105 ? 58.702 9.926 60.247 1.00 32.73 93 ASN A C 1
ATOM 720 O O . ASN A 1 105 ? 58.447 10.743 59.371 1.00 34.52 93 ASN A O 1
ATOM 725 N N . ASN A 1 106 ? 58.525 10.191 61.537 1.00 30.69 94 ASN A N 1
ATOM 726 C CA . ASN A 1 106 ? 57.935 11.448 62.010 1.00 31.79 94 ASN A CA 1
ATOM 727 C C . ASN A 1 106 ? 56.544 11.706 61.426 1.00 31.03 94 ASN A C 1
ATOM 728 O O . ASN A 1 106 ? 56.140 12.845 61.298 1.00 30.81 94 ASN A O 1
ATOM 733 N N . ARG A 1 107 ? 55.795 10.658 61.098 1.00 29.67 95 ARG A N 1
ATOM 734 C CA . ARG A 1 107 ? 54.466 10.890 60.558 1.00 27.86 95 ARG A CA 1
ATOM 735 C C . ARG A 1 107 ? 53.600 11.520 61.670 1.00 29.73 95 ARG A C 1
ATOM 736 O O . ARG A 1 107 ? 53.922 11.477 62.889 1.00 27.12 95 ARG A O 1
ATOM 744 N N . THR A 1 108 ? 52.528 12.171 61.240 1.00 28.32 96 THR A N 1
ATOM 745 C CA . THR A 1 108 ? 51.520 12.673 62.176 1.00 28.71 96 THR A CA 1
ATOM 746 C C . THR A 1 108 ? 50.998 11.475 62.988 1.00 26.06 96 THR A C 1
ATOM 747 O O . THR A 1 108 ? 50.746 10.410 62.431 1.00 23.22 96 THR A O 1
ATOM 751 N N . PRO A 1 109 ? 50.840 11.621 64.290 1.00 25.80 97 PRO A N 1
ATOM 752 C CA . PRO A 1 109 ? 50.211 10.549 65.049 1.00 28.14 97 PRO A CA 1
ATOM 753 C C . PRO A 1 109 ? 48.746 10.430 64.580 1.00 26.65 97 PRO A C 1
ATOM 754 O O . PRO A 1 109 ? 48.151 11.469 64.245 1.00 27.76 97 PRO A O 1
ATOM 758 N N . THR A 1 110 ? 48.206 9.212 64.554 1.00 28.30 98 THR A N 1
ATOM 759 C CA . THR A 1 110 ? 46.843 8.971 64.121 1.00 26.59 98 THR A CA 1
ATOM 760 C C . THR A 1 110 ? 45.927 9.458 65.226 1.00 29.06 98 THR A C 1
ATOM 761 O O . THR A 1 110 ? 46.359 9.564 66.402 1.00 26.44 98 THR A O 1
ATOM 765 N N . PRO A 1 111 ? 44.668 9.734 64.883 1.00 29.31 99 PRO A N 1
ATOM 766 C CA . PRO A 1 111 ? 43.659 10.078 65.907 1.00 29.90 99 PRO A CA 1
ATOM 767 C C . PRO A 1 111 ? 43.565 9.0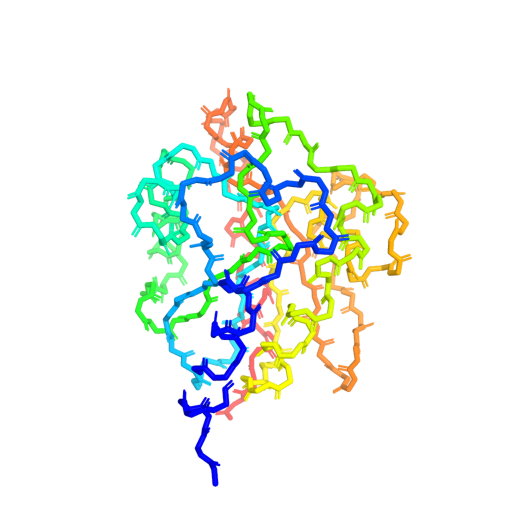64 67.038 1.00 27.67 99 PRO A C 1
ATOM 768 O O . PRO A 1 111 ? 43.445 9.462 68.188 1.00 30.30 99 PRO A O 1
ATOM 772 N N . GLU A 1 112 ? 43.725 7.785 66.726 1.00 26.26 100 GLU A N 1
ATOM 773 C CA . GLU A 1 112 ? 43.668 6.703 67.724 1.00 26.44 100 GLU A CA 1
ATOM 774 C C . GLU A 1 112 ? 44.876 6.843 68.671 1.00 26.53 100 GLU A C 1
ATOM 775 O O . GLU A 1 112 ? 44.758 6.661 69.871 1.00 27.00 100 GLU A O 1
ATOM 781 N N . GLU A 1 113 ? 46.043 7.177 68.125 1.00 25.82 101 GLU A N 1
ATOM 782 C CA . GLU A 1 113 ? 47.230 7.349 68.966 1.00 25.72 101 GLU A CA 1
ATOM 783 C C . GLU A 1 113 ? 47.080 8.580 69.852 1.00 27.93 101 GLU A C 1
ATOM 784 O O . GLU A 1 113 ? 47.384 8.514 71.040 1.00 25.29 101 GLU A O 1
ATOM 790 N N . GLN A 1 114 ? 46.556 9.672 69.282 1.00 25.93 102 GLN A N 1
ATOM 791 C CA . GLN A 1 114 ? 46.340 10.886 70.048 1.00 26.69 102 GLN A CA 1
ATOM 792 C C . GLN A 1 114 ? 45.368 10.591 71.206 1.00 28.58 102 GLN A C 1
ATOM 793 O O . GLN A 1 114 ? 45.629 11.001 72.343 1.00 23.47 102 GLN A O 1
ATOM 799 N N . ALA A 1 115 ? 44.279 9.854 70.925 1.00 29.00 103 ALA A N 1
ATOM 800 C CA . ALA A 1 115 ? 43.290 9.492 71.960 1.00 31.11 103 ALA A CA 1
ATOM 801 C C . ALA A 1 115 ? 43.911 8.624 73.064 1.00 30.90 103 ALA A C 1
ATOM 802 O O . ALA A 1 115 ? 43.656 8.847 74.238 1.00 30.22 103 ALA A O 1
ATOM 804 N N . ALA A 1 116 ? 44.750 7.662 72.697 1.00 27.92 104 ALA A N 1
ATOM 805 C CA . ALA A 1 116 ? 45.348 6.771 73.701 1.00 27.14 104 ALA A CA 1
ATOM 806 C C . ALA A 1 116 ? 46.277 7.551 74.655 1.00 24.55 104 ALA A C 1
ATOM 807 O O . ALA A 1 116 ? 46.346 7.275 75.858 1.00 26.45 104 ALA A O 1
ATOM 809 N N . CYS A 1 117 ? 46.989 8.529 74.117 1.00 22.57 105 CYS A N 1
ATOM 810 C CA . CYS A 1 117 ? 48.054 9.213 74.889 1.00 22.68 105 CYS A CA 1
ATOM 811 C C . CYS A 1 117 ? 47.523 10.388 75.734 1.00 24.83 105 CYS A C 1
ATOM 812 O O . CYS A 1 117 ? 48.160 10.782 76.701 1.00 25.15 105 CYS A O 1
ATOM 815 N N . GLY A 1 118 ? 46.325 10.875 75.388 1.00 26.64 106 GLY A N 1
ATOM 816 C CA . GLY A 1 118 ? 45.849 12.179 75.816 1.00 25.21 106 GLY A CA 1
ATOM 817 C C . GLY A 1 118 ? 45.640 12.249 77.309 1.00 25.42 106 GLY A C 1
ATOM 818 O O . GLY A 1 118 ? 45.778 13.314 77.872 1.00 23.74 106 GLY A O 1
ATOM 819 N N . HIS A 1 119 ? 45.295 11.139 77.960 1.00 20.80 107 HIS A N 1
ATOM 820 C CA . HIS A 1 119 ? 45.148 11.181 79.415 1.00 23.90 107 HIS A CA 1
ATOM 821 C C . HIS A 1 119 ? 46.423 11.674 80.128 1.00 23.39 107 HIS A C 1
ATOM 822 O O . HIS A 1 119 ? 46.324 12.254 81.196 1.00 21.35 107 HIS A O 1
ATOM 829 N N . PHE A 1 120 ? 47.606 11.413 79.578 1.00 22.32 108 PHE A N 1
ATOM 830 C CA . PHE A 1 120 ? 48.849 11.906 80.192 1.00 22.62 108 PHE A CA 1
ATOM 831 C C . PHE A 1 120 ? 48.933 13.421 80.143 1.00 23.85 108 PHE A C 1
ATOM 832 O O . PHE A 1 120 ? 49.226 14.073 81.155 1.00 21.50 108 PHE A O 1
ATOM 840 N N . LEU A 1 121 ? 48.585 13.995 79.003 1.00 21.52 109 LEU A N 1
ATOM 841 C CA . LEU A 1 121 ? 48.532 15.445 78.881 1.00 20.53 109 LEU A CA 1
ATOM 842 C C . LEU A 1 121 ? 47.513 16.057 79.827 1.00 22.41 109 LEU A C 1
ATOM 843 O O . LEU A 1 121 ? 47.764 17.062 80.494 1.00 22.13 109 LEU A O 1
ATOM 848 N N . LEU A 1 122 ? 46.353 15.441 79.955 1.00 21.02 110 LEU A N 1
ATOM 849 C CA . LEU A 1 122 ? 45.343 15.970 80.838 1.00 22.26 110 LEU A CA 1
ATOM 850 C C . LEU A 1 122 ? 45.896 15.973 82.264 1.00 21.13 110 LEU A C 1
ATOM 851 O O . LEU A 1 122 ? 45.676 16.918 83.040 1.00 21.56 110 LEU A O 1
ATOM 856 N N . ALA A 1 123 ? 46.564 14.897 82.632 1.00 20.20 111 ALA A N 1
ATOM 857 C CA . ALA A 1 123 ? 47.190 14.842 83.965 1.00 20.28 111 ALA A CA 1
ATOM 858 C C . ALA A 1 123 ? 48.240 15.913 84.161 1.00 20.73 111 ALA A C 1
ATOM 859 O O . ALA A 1 123 ? 48.274 16.513 85.231 1.00 18.89 111 ALA A O 1
ATOM 861 N N . GLN A 1 124 ? 49.041 16.226 83.145 1.00 19.38 112 GLN A N 1
ATOM 862 C CA . GLN A 1 124 ? 50.065 17.277 83.288 1.00 17.05 112 GLN A CA 1
ATOM 863 C C . GLN A 1 124 ? 49.468 18.653 83.473 1.00 19.51 112 GLN A C 1
ATOM 864 O O . GLN A 1 124 ? 49.933 19.403 84.299 1.00 16.58 112 GLN A O 1
ATOM 870 N N . ILE A 1 125 ? 48.352 18.934 82.768 1.00 19.80 113 ILE A N 1
ATOM 871 C CA . ILE A 1 125 ? 47.665 20.196 82.893 1.00 21.53 113 ILE A CA 1
ATOM 872 C C . ILE A 1 125 ? 46.984 20.289 84.269 1.00 20.36 113 ILE A C 1
ATOM 873 O O . ILE A 1 125 ? 46.984 21.347 84.903 1.00 21.80 113 ILE A O 1
ATOM 878 N N . GLU A 1 126 ? 46.435 19.187 84.750 1.00 21.01 114 GLU A N 1
ATOM 879 C CA . GLU A 1 126 ? 45.832 19.159 86.096 1.00 22.73 114 GLU A CA 1
ATOM 880 C C . GLU A 1 126 ? 46.876 19.459 87.176 1.00 22.07 114 GLU A C 1
ATOM 881 O O . GLU A 1 126 ? 46.594 20.118 88.164 1.00 20.94 114 GLU A O 1
ATOM 887 N N . ILE A 1 127 ? 48.072 18.912 87.045 1.00 18.57 115 ILE A N 1
ATOM 888 C CA . ILE A 1 127 ? 49.128 19.201 88.019 1.00 18.80 115 ILE A CA 1
ATOM 889 C C . ILE A 1 127 ? 49.573 20.656 88.011 1.00 19.38 115 ILE A C 1
ATOM 890 O O . ILE A 1 127 ? 49.794 21.247 89.078 1.00 18.48 115 ILE A O 1
ATOM 895 N N . ILE A 1 128 ? 49.782 21.214 86.832 1.00 18.96 116 ILE A N 1
ATOM 896 C CA . ILE A 1 128 ? 50.348 22.559 86.710 1.00 19.26 116 ILE A CA 1
ATOM 897 C C . ILE A 1 128 ? 49.253 23.614 86.952 1.00 19.85 116 ILE A C 1
ATOM 898 O O . ILE A 1 128 ? 49.512 24.705 87.476 1.00 21.09 116 ILE A O 1
ATOM 903 N N . ASN A 1 129 ? 48.041 23.293 86.520 1.00 18.91 117 ASN A N 1
ATOM 904 C CA . ASN A 1 129 ? 46.872 24.139 86.672 1.00 16.86 117 ASN A CA 1
ATOM 905 C C . ASN A 1 129 ? 47.185 25.535 86.094 1.00 16.91 117 ASN A C 1
ATOM 906 O O . ASN A 1 129 ? 47.008 26.518 86.774 1.00 18.48 117 ASN A O 1
ATOM 911 N N . PRO A 1 130 ? 47.552 25.641 84.818 1.00 17.38 118 PRO A N 1
ATOM 912 C CA . PRO A 1 130 ? 47.794 26.967 84.206 1.00 18.87 118 PRO A CA 1
ATOM 913 C C . PRO A 1 130 ? 46.528 27.793 83.941 1.00 19.10 118 PRO A C 1
ATOM 914 O O . PRO A 1 130 ? 45.428 27.256 83.968 1.00 21.30 118 PRO A O 1
ATOM 918 N N . ASP A 1 131 ? 46.686 29.110 83.719 1.00 18.83 119 ASP A N 1
ATOM 919 C CA . ASP A 1 131 ? 45.605 29.958 83.300 1.00 21.39 119 ASP A CA 1
ATOM 920 C C . ASP A 1 131 ? 45.348 29.806 81.791 1.00 17.31 119 ASP A C 1
ATOM 921 O O . ASP A 1 131 ? 44.219 29.982 81.326 1.00 18.26 119 ASP A O 1
ATOM 926 N N . VAL A 1 132 ? 46.402 29.542 81.044 1.00 18.78 120 VAL A N 1
ATOM 927 C CA . VAL A 1 132 ? 46.340 29.611 79.593 1.00 17.32 120 VAL A CA 1
ATOM 928 C C . VAL A 1 132 ? 47.223 28.536 79.000 1.00 19.02 120 VAL A C 1
ATOM 929 O O . VAL A 1 132 ? 48.307 28.199 79.523 1.00 18.90 120 VAL A O 1
ATOM 933 N N . ILE A 1 133 ? 46.776 28.028 77.866 1.00 18.54 121 ILE A N 1
ATOM 934 C CA . ILE A 1 133 ? 47.524 27.036 77.087 1.00 18.56 121 ILE A CA 1
ATOM 935 C C . ILE A 1 133 ? 47.630 27.501 75.644 1.00 16.89 121 ILE A C 1
ATOM 936 O O . ILE A 1 133 ? 46.652 27.974 75.090 1.00 18.77 121 ILE A O 1
ATOM 941 N N . VAL A 1 134 ? 48.830 27.435 75.075 1.00 18.11 122 VAL A N 1
ATOM 942 C CA . VAL A 1 134 ? 49.074 27.720 73.673 1.00 16.70 122 VAL A CA 1
ATOM 943 C C . VAL A 1 134 ? 49.182 26.368 72.986 1.00 18.13 122 VAL A C 1
ATOM 944 O O . VAL A 1 134 ? 50.050 25.558 73.288 1.00 18.30 122 VAL A O 1
ATOM 948 N N . ALA A 1 135 ? 48.276 26.156 72.051 1.00 19.33 123 ALA A N 1
ATOM 949 C CA . ALA A 1 135 ? 48.187 24.942 71.293 1.00 19.02 123 ALA A CA 1
ATOM 950 C C . ALA A 1 135 ? 48.910 25.237 69.984 1.00 18.51 123 ALA A C 1
ATOM 951 O O . ALA A 1 135 ? 48.434 26.047 69.161 1.00 19.52 123 ALA A O 1
ATOM 953 N N . LEU A 1 136 ? 50.054 24.603 69.801 1.00 20.00 124 LEU A N 1
ATOM 954 C CA . LEU A 1 136 ? 50.916 24.828 68.623 1.00 19.12 124 LEU A CA 1
ATOM 955 C C . LEU A 1 136 ? 50.567 23.754 67.604 1.00 20.27 124 LEU A C 1
ATOM 956 O O . LEU A 1 136 ? 50.962 22.604 67.743 1.00 19.95 124 LEU A O 1
ATOM 961 N N . GLY A 1 137 ? 49.764 24.132 66.630 1.00 23.40 125 GLY A N 1
ATOM 962 C CA . GLY A 1 137 ? 49.440 23.277 65.512 1.00 21.68 125 GLY A CA 1
ATOM 963 C C . GLY A 1 137 ? 48.119 22.568 65.677 1.00 20.54 125 GLY A C 1
ATOM 964 O O . GLY A 1 137 ? 47.441 22.659 66.717 1.00 18.32 125 GLY A O 1
ATOM 965 N N . ALA A 1 138 ? 47.740 21.880 64.596 1.00 22.88 126 ALA A N 1
ATOM 966 C CA . ALA A 1 138 ? 46.417 21.309 64.457 1.00 20.90 126 ALA A CA 1
ATOM 967 C C . ALA A 1 138 ? 46.200 20.139 65.419 1.00 21.70 126 ALA A C 1
ATOM 968 O O . ALA A 1 138 ? 45.123 20.023 65.983 1.00 19.99 126 ALA A O 1
ATOM 970 N N . THR A 1 139 ? 47.210 19.313 65.648 1.00 23.37 127 THR A N 1
ATOM 971 C CA . THR A 1 139 ? 47.060 18.202 66.579 1.00 23.48 127 THR A CA 1
ATOM 972 C C . THR A 1 139 ? 46.781 18.673 68.020 1.00 22.29 127 THR A C 1
ATOM 973 O O . THR A 1 139 ? 45.833 18.192 68.727 1.00 20.84 127 THR A O 1
ATOM 977 N N . ALA A 1 140 ? 47.588 19.614 68.481 1.00 20.73 128 ALA A N 1
ATOM 978 C CA . ALA A 1 140 ? 47.360 20.218 69.791 1.00 19.72 128 ALA A CA 1
ATOM 979 C C . ALA A 1 140 ? 45.968 20.846 69.862 1.00 21.16 128 ALA A C 1
ATOM 980 O O . ALA A 1 140 ? 45.225 20.646 70.821 1.00 21.14 128 ALA A O 1
ATOM 982 N N . LEU A 1 141 ? 45.588 21.599 68.849 1.00 21.71 129 LEU A N 1
ATOM 983 C CA . LEU A 1 141 ? 44.282 22.234 68.858 1.00 25.15 129 LEU A CA 1
ATOM 984 C C . LEU A 1 141 ? 43.198 21.196 68.985 1.00 23.54 129 LEU A C 1
ATOM 985 O O . LEU A 1 141 ? 42.229 21.408 69.689 1.00 23.64 129 LEU A O 1
ATOM 990 N N . SER A 1 142 ? 43.372 20.072 68.287 1.00 25.60 130 SER A N 1
ATOM 991 C CA . SER A 1 142 ? 42.361 19.034 68.209 1.00 25.60 130 SER A CA 1
ATOM 992 C C . SER A 1 142 ? 42.088 18.485 69.595 1.00 24.66 130 SER A C 1
ATOM 993 O O . SER A 1 142 ? 40.941 18.179 69.983 1.00 22.75 130 SER A O 1
ATOM 996 N N . PHE A 1 143 ? 43.154 18.380 70.352 1.00 20.16 131 PHE A N 1
ATOM 997 C CA . PHE A 1 143 ? 43.068 17.869 71.711 1.00 23.12 131 PHE A CA 1
ATOM 998 C C . PHE A 1 143 ? 42.105 18.708 72.577 1.00 23.96 131 PHE A C 1
ATOM 999 O O . PHE A 1 143 ? 41.352 18.181 73.384 1.00 23.45 131 PHE A O 1
ATOM 1007 N N . PHE A 1 144 ? 42.111 20.003 72.360 1.00 22.75 132 PHE A N 1
ATOM 1008 C CA . PHE A 1 144 ? 41.376 20.911 73.193 1.00 21.82 132 PHE A CA 1
ATOM 1009 C C . PHE A 1 144 ? 39.994 21.202 72.646 1.00 23.28 132 PHE A C 1
ATOM 1010 O O . PHE A 1 144 ? 39.275 21.956 73.265 1.00 24.23 132 PHE A O 1
ATOM 1018 N N . VAL A 1 145 ? 39.651 20.627 71.498 1.00 23.30 133 VAL A N 1
ATOM 1019 C CA . VAL A 1 145 ? 38.279 20.645 70.989 1.00 28.82 133 VAL A CA 1
ATOM 1020 C C . VAL A 1 145 ? 37.719 19.222 70.799 1.00 29.02 133 VAL A C 1
ATOM 1021 O O . VAL A 1 145 ? 37.169 18.916 69.751 1.00 29.77 133 VAL A O 1
ATOM 1025 N N . ASP A 1 146 ? 37.907 18.358 71.795 1.00 31.92 134 ASP A N 1
ATOM 1026 C CA . ASP A 1 146 ? 37.406 16.961 71.780 1.00 35.22 134 ASP A CA 1
ATOM 1027 C C . ASP A 1 146 ? 37.737 16.112 70.531 1.00 36.35 134 ASP A C 1
ATOM 1028 O O . ASP A 1 146 ? 36.929 15.338 70.061 1.00 34.64 134 ASP A O 1
ATOM 1033 N N . GLY A 1 147 ? 38.950 16.231 70.013 1.00 36.95 135 GLY A N 1
ATOM 1034 C CA . GLY A 1 147 ? 39.416 15.333 68.967 1.00 37.15 135 GLY A CA 1
ATOM 1035 C C . GLY A 1 147 ? 38.970 15.714 67.565 1.00 37.44 135 GLY A C 1
ATOM 1036 O O . GLY A 1 147 ? 39.368 15.066 66.595 1.00 38.36 135 GLY A O 1
ATOM 1037 N N . LYS A 1 148 ? 38.184 16.775 67.434 1.00 38.31 136 LYS A N 1
ATOM 1038 C CA . LYS A 1 148 ? 37.688 17.189 66.129 1.00 39.04 136 LYS A CA 1
ATOM 1039 C C . LYS A 1 148 ? 38.841 17.640 65.248 1.00 41.16 136 LYS A C 1
ATOM 1040 O O . LYS A 1 148 ? 39.804 18.266 65.749 1.00 38.12 136 LYS A O 1
ATOM 1046 N N . LYS A 1 149 ? 38.747 17.318 63.950 1.00 41.79 137 LYS A N 1
ATOM 1047 C CA . LYS A 1 149 ? 39.647 17.864 62.927 1.00 43.02 137 LYS A CA 1
ATOM 1048 C C . LYS A 1 149 ? 39.221 19.314 62.647 1.00 42.86 137 LYS A C 1
ATOM 1049 O O . LYS A 1 149 ? 38.064 19.568 62.309 1.00 44.56 137 LYS A O 1
ATOM 1051 N N . VAL A 1 150 ? 40.142 20.258 62.824 1.00 41.79 138 VAL A N 1
ATOM 1052 C CA . VAL A 1 150 ? 39.851 21.683 62.631 1.00 44.53 138 VAL A CA 1
ATOM 1053 C C . VAL A 1 150 ? 41.081 22.409 62.079 1.00 41.62 138 VAL A C 1
ATOM 1054 O O . VAL A 1 150 ? 42.213 22.218 62.552 1.00 47.46 138 VAL A O 1
ATOM 1058 N N . SER A 1 151 ? 40.834 23.251 61.087 1.00 36.73 139 SER A N 1
ATOM 1059 C CA . SER A 1 151 ? 41.874 23.989 60.392 1.00 34.15 139 SER A CA 1
ATOM 1060 C C . SER A 1 151 ? 42.492 25.044 61.291 1.00 31.98 139 SER A C 1
ATOM 1061 O O . SER A 1 151 ? 41.820 25.934 61.784 1.00 29.77 139 SER A O 1
ATOM 1064 N N . ILE A 1 152 ? 43.791 24.920 61.495 1.00 31.16 140 ILE A N 1
ATOM 1065 C CA . ILE A 1 152 ? 44.537 25.866 62.291 1.00 29.48 140 ILE A CA 1
ATOM 1066 C C . ILE A 1 152 ? 44.527 27.222 61.630 1.00 25.70 140 ILE A C 1
ATOM 1067 O O . ILE A 1 152 ? 44.341 28.240 62.292 1.00 24.70 140 ILE A O 1
ATOM 1072 N N . THR A 1 153 ? 44.672 27.240 60.312 1.00 26.98 141 THR A N 1
ATOM 1073 C CA . THR A 1 153 ? 44.622 28.497 59.573 1.00 28.34 141 THR A CA 1
ATOM 1074 C C . THR A 1 153 ? 43.319 29.267 59.834 1.00 29.41 141 THR A C 1
ATOM 1075 O O . THR A 1 153 ? 43.310 30.498 59.920 1.00 30.61 141 THR A O 1
ATOM 1079 N N . LYS A 1 154 ? 42.221 28.548 59.985 1.00 28.91 142 LYS A N 1
ATOM 1080 C CA . LYS A 1 154 ? 40.933 29.225 60.102 1.00 29.04 142 LYS A CA 1
ATOM 1081 C C . LYS A 1 154 ? 40.688 29.806 61.498 1.00 29.33 142 LYS A C 1
ATOM 1082 O O . LYS A 1 154 ? 40.103 30.885 61.640 1.00 30.63 142 LYS A O 1
ATOM 1085 N N . VAL A 1 155 ? 41.147 29.120 62.533 1.00 28.53 143 VAL A N 1
ATOM 1086 C CA . VAL A 1 155 ? 40.818 29.506 63.902 1.00 28.53 143 VAL A CA 1
ATOM 1087 C C . VAL A 1 155 ? 41.970 30.037 64.759 1.00 26.09 143 VAL A C 1
ATOM 1088 O O . VAL A 1 155 ? 41.727 30.442 65.890 1.00 26.67 143 VAL A O 1
ATOM 1092 N N . ARG A 1 156 ? 43.199 30.059 64.239 1.00 24.03 144 ARG A N 1
ATOM 1093 C CA . ARG A 1 156 ? 44.332 30.504 65.030 1.00 25.59 144 ARG A CA 1
ATOM 1094 C C . ARG A 1 156 ? 44.092 31.885 65.583 1.00 24.73 144 ARG A C 1
ATOM 1095 O O . ARG A 1 156 ? 43.469 32.710 64.938 1.00 22.51 144 ARG A O 1
ATOM 1103 N N . GLY A 1 157 ? 44.606 32.123 66.779 1.00 23.05 145 GLY A N 1
ATOM 1104 C CA . GLY A 1 157 ? 44.530 33.421 67.425 1.00 24.53 145 GLY A CA 1
ATOM 1105 C C . GLY A 1 157 ? 43.239 33.666 68.188 1.00 26.84 145 GLY A C 1
ATOM 1106 O O . GLY A 1 157 ? 43.189 34.618 68.949 1.00 29.09 145 GLY A O 1
ATOM 1107 N N . ASN A 1 158 ? 42.208 32.836 67.993 1.00 27.27 146 ASN A N 1
ATOM 1108 C CA . ASN A 1 158 ? 40.929 32.976 68.716 1.00 29.07 146 ASN A CA 1
ATOM 1109 C C . ASN A 1 158 ? 40.914 32.165 69.984 1.00 24.87 146 ASN A C 1
ATOM 1110 O O . ASN A 1 158 ? 41.023 30.969 69.906 1.00 24.17 146 ASN A O 1
ATOM 1115 N N . PRO A 1 159 ? 40.731 32.783 71.140 1.00 26.92 147 PRO A N 1
ATOM 1116 C CA . PRO A 1 159 ? 40.726 32.020 72.396 1.00 26.18 147 PRO A CA 1
ATOM 1117 C C . PRO A 1 159 ? 39.542 31.043 72.480 1.00 26.55 147 PRO A C 1
ATOM 1118 O O . PRO A 1 159 ? 38.445 31.365 72.075 1.00 23.44 147 PRO A O 1
ATOM 1122 N N . ILE A 1 160 ? 39.812 29.871 73.007 1.00 23.15 148 ILE A N 1
ATOM 1123 C CA . ILE A 1 160 ? 38.846 28.812 73.274 1.00 23.86 148 ILE A CA 1
ATOM 1124 C C . ILE A 1 160 ? 38.719 28.684 74.791 1.00 22.94 148 ILE A C 1
ATOM 1125 O O . ILE A 1 160 ? 39.708 28.674 75.536 1.00 20.63 148 ILE A O 1
ATOM 1130 N N . ASP A 1 161 ? 37.492 28.581 75.245 1.00 22.28 149 ASP A N 1
ATOM 1131 C CA . ASP A 1 161 ? 37.179 28.415 76.648 1.00 25.84 149 ASP A CA 1
ATOM 1132 C C . ASP A 1 161 ? 37.243 26.953 76.922 1.00 24.30 149 ASP A C 1
ATOM 1133 O O . ASP A 1 161 ? 36.448 26.202 76.399 1.00 28.72 149 ASP A O 1
ATOM 1138 N N . TRP A 1 162 ? 38.208 26.542 77.711 1.00 22.44 150 TRP A N 1
ATOM 1139 C CA . TRP A 1 162 ? 38.423 25.121 77.991 1.00 20.49 150 TRP A CA 1
ATOM 1140 C C . TRP A 1 162 ? 38.041 24.863 79.457 1.00 20.92 150 TRP A C 1
ATOM 1141 O O . TRP A 1 162 ? 37.367 25.686 80.066 1.00 23.90 150 TRP A O 1
ATOM 1152 N N . LEU A 1 163 ? 38.417 23.732 80.023 1.00 22.86 151 LEU A N 1
ATOM 1153 C CA . LEU A 1 163 ? 37.973 23.357 81.377 1.00 22.99 151 LEU A CA 1
ATOM 1154 C C . LEU A 1 163 ? 38.373 24.371 82.449 1.00 21.93 151 LEU A C 1
ATOM 1155 O O . LEU A 1 163 ? 39.502 24.879 82.465 1.00 25.74 151 LEU A O 1
ATOM 1160 N N . GLY A 1 164 ? 37.455 24.619 83.349 1.00 20.14 152 GLY A N 1
ATOM 1161 C CA . GLY A 1 164 ? 37.689 25.420 84.526 1.00 23.57 152 GLY A CA 1
ATOM 1162 C C . GLY A 1 164 ? 38.039 26.850 84.224 1.00 25.70 152 GLY A C 1
ATOM 1163 O O . GLY A 1 164 ? 38.798 27.439 84.980 1.00 26.72 152 GLY A O 1
ATOM 1164 N N . GLY A 1 165 ? 37.524 27.408 83.130 1.00 23.42 153 GLY A N 1
ATOM 1165 C CA . GLY A 1 165 ? 37.865 28.764 82.757 1.00 25.05 153 GLY A CA 1
ATOM 1166 C C . GLY A 1 165 ? 39.270 28.986 82.202 1.00 22.96 153 GLY A C 1
ATOM 1167 O O . GLY A 1 165 ? 39.696 30.149 81.994 1.00 23.52 153 GLY A O 1
ATOM 1168 N N . LYS A 1 166 ? 40.019 27.911 81.958 1.00 21.87 154 LYS A N 1
ATOM 1169 C CA . LYS A 1 166 ? 41.315 28.017 81.257 1.00 22.05 154 LYS A CA 1
ATOM 1170 C C . LYS A 1 166 ? 41.093 28.448 79.812 1.00 25.02 154 LYS A C 1
ATOM 1171 O O . LYS A 1 166 ? 40.066 28.109 79.205 1.00 24.28 154 LYS A O 1
ATOM 1177 N N . LYS A 1 167 ? 42.011 29.235 79.274 1.00 20.06 155 LYS A N 1
ATOM 1178 C CA . LYS A 1 167 ? 41.899 29.686 77.895 1.00 19.56 155 LYS A CA 1
ATOM 1179 C C . LYS A 1 167 ? 42.930 28.945 77.080 1.00 21.88 155 LYS A C 1
ATOM 1180 O O . LYS A 1 167 ? 44.054 28.755 77.538 1.00 22.82 155 LYS A O 1
ATOM 1186 N N . VAL A 1 168 ? 42.546 28.525 75.881 1.00 21.10 156 VAL A N 1
ATOM 1187 C CA . VAL A 1 168 ? 43.447 27.913 74.904 1.00 18.44 156 VAL A CA 1
ATOM 1188 C C . VAL A 1 168 ? 43.553 28.833 73.726 1.00 19.20 156 VAL A C 1
ATOM 1189 O O . VAL A 1 168 ? 42.532 29.234 73.192 1.00 18.43 156 VAL A O 1
ATOM 1193 N N . ILE A 1 169 ? 44.774 29.194 73.332 1.00 18.22 157 ILE A N 1
ATOM 1194 C CA . ILE A 1 169 ? 45.019 30.042 72.158 1.00 20.35 157 ILE A CA 1
ATOM 1195 C C . ILE A 1 169 ? 45.745 29.168 71.157 1.00 17.58 157 ILE A C 1
ATOM 1196 O O . ILE A 1 169 ? 46.894 28.812 71.386 1.00 18.45 157 ILE A O 1
ATOM 1201 N N . PRO A 1 170 ? 45.108 28.831 70.048 1.00 17.17 158 PRO A N 1
ATOM 1202 C CA . PRO A 1 170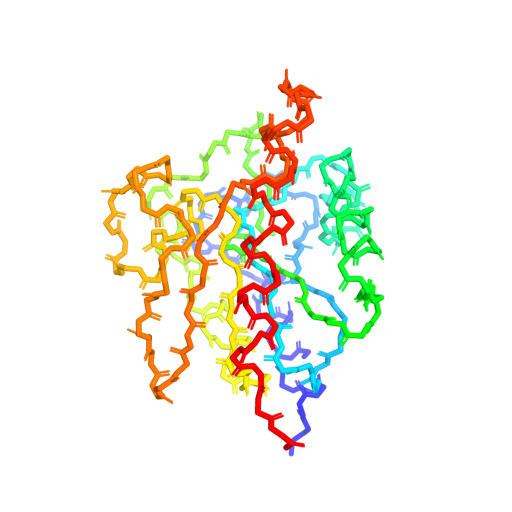 ? 45.786 28.065 69.012 1.00 19.58 158 PRO A CA 1
ATOM 1203 C C . PRO A 1 170 ? 46.635 28.938 68.118 1.00 20.08 158 PRO A C 1
ATOM 1204 O O . PRO A 1 170 ? 46.279 30.064 67.806 1.00 16.97 158 PRO A O 1
ATOM 1208 N N . THR A 1 171 ? 47.768 28.425 67.700 1.00 18.04 159 THR A N 1
ATOM 1209 C CA . THR A 1 171 ? 48.512 29.137 66.674 1.00 20.27 159 THR A CA 1
ATOM 1210 C C . THR A 1 171 ? 49.224 28.095 65.846 1.00 19.38 159 THR A C 1
ATOM 1211 O O . THR A 1 171 ? 49.005 26.922 66.055 1.00 17.94 159 THR A O 1
ATOM 1215 N N . PHE A 1 172 ? 50.002 28.541 64.871 1.00 15.89 160 PHE A N 1
ATOM 1216 C CA . PHE A 1 172 ? 50.829 27.635 64.046 1.00 19.83 160 PHE A CA 1
ATOM 1217 C C . PHE A 1 172 ? 51.901 26.914 64.804 1.00 19.97 160 PHE A C 1
ATOM 1218 O O . PHE A 1 172 ? 52.473 27.445 65.753 1.00 20.65 160 PHE A O 1
ATOM 1226 N N . HIS A 1 173 ? 52.146 25.668 64.402 1.00 20.04 161 HIS A N 1
ATOM 1227 C CA . HIS A 1 173 ? 53.274 24.927 64.928 1.00 20.71 161 HIS A CA 1
ATOM 1228 C C . HIS A 1 173 ? 54.568 25.568 64.404 1.00 21.72 161 HIS A C 1
ATOM 1229 O O . HIS A 1 173 ? 54.618 26.004 63.260 1.00 21.65 161 HIS A O 1
ATOM 1236 N N . PRO A 1 174 ? 55.602 25.675 65.219 1.00 21.09 162 PRO A N 1
ATOM 1237 C CA . PRO A 1 174 ? 56.889 26.237 64.722 1.00 25.92 162 PRO A CA 1
ATOM 1238 C C . PRO A 1 174 ? 57.522 25.562 63.479 1.00 24.47 162 PRO A C 1
ATOM 1239 O O . PRO A 1 174 ? 58.214 26.223 62.735 1.00 24.58 162 PRO A O 1
ATOM 1243 N N . SER A 1 175 ? 57.255 24.289 63.245 1.00 23.04 163 SER A N 1
ATOM 1244 C CA . SER A 1 175 ? 57.618 23.615 61.999 1.00 22.77 163 SER A CA 1
ATOM 1245 C C . SER A 1 175 ? 57.166 24.371 60.773 1.00 23.37 163 SER A C 1
ATOM 1246 O O . SER A 1 175 ? 57.896 24.493 59.804 1.00 21.33 163 SER A O 1
ATOM 1249 N N . TYR A 1 176 ? 55.946 24.899 60.807 1.00 22.20 164 TYR A N 1
ATOM 1250 C CA . TYR A 1 176 ? 55.453 25.631 59.656 1.00 23.00 164 TYR A CA 1
ATOM 1251 C C . TYR A 1 176 ? 56.323 26.842 59.326 1.00 20.12 164 TYR A C 1
ATOM 1252 O O . TYR A 1 176 ? 56.561 27.171 58.156 1.00 20.77 164 TYR A O 1
ATOM 1261 N N . LEU A 1 177 ? 56.785 27.512 60.364 1.00 18.70 165 LEU A N 1
ATOM 1262 C CA . LEU A 1 177 ? 57.562 28.729 60.223 1.00 19.97 165 LEU A CA 1
ATOM 1263 C C . LEU A 1 177 ? 59.016 28.383 59.844 1.00 18.27 165 LEU A C 1
ATOM 1264 O O . LEU A 1 177 ? 59.761 29.248 59.360 1.00 22.53 165 LEU A O 1
ATOM 1269 N N . LEU A 1 178 ? 59.393 27.124 59.971 1.00 19.11 166 LEU A N 1
ATOM 1270 C CA . LEU A 1 178 ? 60.671 26.660 59.407 1.00 18.31 166 LEU A CA 1
ATOM 1271 C C . LEU A 1 178 ? 60.633 26.664 57.870 1.00 18.66 166 LEU A C 1
ATOM 1272 O O . LEU A 1 178 ? 61.621 26.957 57.195 1.00 19.88 166 LEU A O 1
ATOM 1277 N N . ARG A 1 179 ? 59.480 26.289 57.322 1.00 17.21 167 ARG A N 1
ATOM 1278 C CA . ARG A 1 179 ? 59.306 26.125 55.897 1.00 17.01 167 ARG A CA 1
ATOM 1279 C C . ARG A 1 179 ? 58.897 27.439 55.208 1.00 15.81 167 ARG A C 1
ATOM 1280 O O . ARG A 1 179 ? 59.130 27.639 54.035 1.00 17.16 167 ARG A O 1
ATOM 1288 N N . ASN A 1 180 ? 58.211 28.296 55.924 1.00 16.91 168 ASN A N 1
ATOM 1289 C CA . ASN A 1 180 ? 57.710 29.539 55.400 1.00 18.49 168 ASN A CA 1
ATOM 1290 C C . ASN A 1 180 ? 58.301 30.618 56.293 1.00 19.88 168 ASN A C 1
ATOM 1291 O O . ASN A 1 180 ? 57.825 30.854 57.407 1.00 21.05 168 ASN A O 1
ATOM 1296 N N . ARG A 1 181 ? 59.349 31.249 55.799 1.00 17.23 169 ARG A N 1
ATOM 1297 C CA . ARG A 1 181 ? 60.125 32.183 56.593 1.00 21.87 169 ARG A CA 1
ATOM 1298 C C . ARG A 1 181 ? 59.570 33.609 56.570 1.00 21.75 169 ARG A C 1
ATOM 1299 O O . ARG A 1 181 ? 60.258 34.515 56.982 1.00 24.79 169 ARG A O 1
ATOM 1307 N N . SER A 1 182 ? 58.344 33.825 56.131 1.00 23.82 170 SER A N 1
ATOM 1308 C CA . SER A 1 182 ? 57.874 35.209 56.010 1.00 23.41 170 SER A CA 1
ATOM 1309 C C . SER A 1 182 ? 57.752 35.918 57.348 1.00 21.10 170 SER A C 1
ATOM 1310 O O . SER A 1 182 ? 57.302 35.319 58.343 1.00 17.20 170 SER A O 1
ATOM 1313 N N . ASN A 1 183 ? 58.158 37.198 57.372 1.00 23.80 171 ASN A N 1
ATOM 1314 C CA . ASN A 1 183 ? 58.014 38.070 58.560 1.00 26.30 171 ASN A CA 1
ATOM 1315 C C . ASN A 1 183 ? 56.584 38.245 59.045 1.00 26.39 171 ASN A C 1
ATOM 1316 O O . ASN A 1 183 ? 56.351 38.380 60.244 1.00 25.50 171 ASN A O 1
ATOM 1321 N N . GLU A 1 184 ? 55.642 38.285 58.109 1.00 24.84 172 GLU A N 1
ATOM 1322 C CA . GLU A 1 184 ? 54.234 38.470 58.435 1.00 28.17 172 GLU A CA 1
ATOM 1323 C C . GLU A 1 184 ? 53.714 37.311 59.256 1.00 25.70 172 GLU A C 1
ATOM 1324 O O . GLU A 1 184 ? 53.020 37.500 60.250 1.00 25.73 172 GLU A O 1
ATOM 1330 N N . LEU A 1 185 ? 54.068 36.104 58.836 1.00 22.92 173 LEU A N 1
ATOM 1331 C CA . LEU A 1 185 ? 53.677 34.886 59.539 1.00 22.91 173 LEU A CA 1
ATOM 1332 C C . LEU A 1 185 ? 54.264 34.809 60.949 1.00 19.95 173 LEU A C 1
ATOM 1333 O O . LEU A 1 185 ? 53.604 34.419 61.893 1.00 17.77 173 LEU A O 1
ATOM 1338 N N . ARG A 1 186 ? 55.527 35.176 61.077 1.00 19.53 174 ARG A N 1
ATOM 1339 C CA . ARG A 1 186 ? 56.166 35.250 62.365 1.00 20.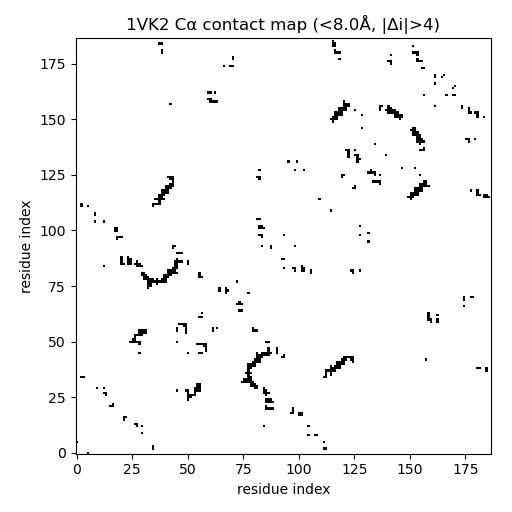34 174 ARG A CA 1
ATOM 1340 C C . ARG A 1 186 ? 55.490 36.287 63.227 1.00 22.68 174 ARG A C 1
ATOM 1341 O O . ARG A 1 186 ? 55.229 36.032 64.402 1.00 21.61 174 ARG A O 1
ATOM 1349 N N . ARG A 1 187 ? 55.162 37.454 62.660 1.00 22.20 175 ARG A N 1
ATOM 1350 C CA . ARG A 1 187 ? 54.516 38.488 63.455 1.00 22.03 175 ARG A CA 1
ATOM 1351 C C . ARG A 1 187 ? 53.150 38.000 63.963 1.00 21.66 175 ARG A C 1
ATOM 1352 O O . ARG A 1 187 ? 52.771 38.285 65.096 1.00 21.05 175 ARG A O 1
ATOM 1360 N N . ILE A 1 188 ? 52.423 37.249 63.146 1.00 21.18 176 ILE A N 1
ATOM 1361 C CA . ILE A 1 188 ? 51.134 36.663 63.549 1.00 23.13 176 ILE A CA 1
ATOM 1362 C C . ILE A 1 188 ? 51.244 35.696 64.754 1.00 21.46 176 ILE A C 1
ATOM 1363 O O . ILE A 1 188 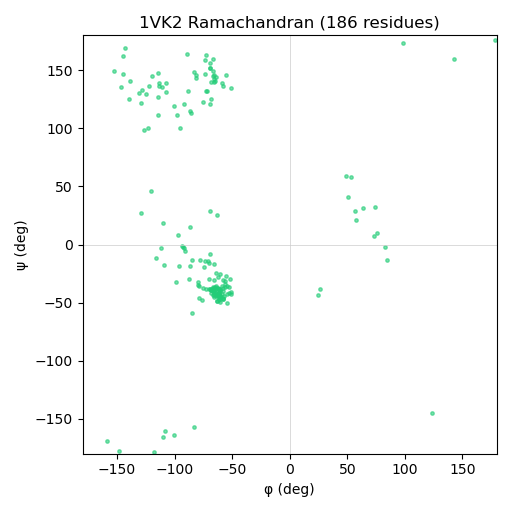? 50.414 35.696 65.681 1.00 19.19 176 ILE A O 1
ATOM 1368 N N . VAL A 1 189 ? 52.246 34.840 64.736 1.00 19.37 177 VAL A N 1
ATOM 1369 C CA . VAL A 1 189 ? 52.463 33.912 65.849 1.00 19.83 177 VAL A CA 1
ATOM 1370 C C . VAL A 1 189 ? 52.844 34.662 67.116 1.00 20.06 177 VAL A C 1
ATOM 1371 O O . VAL A 1 189 ? 52.371 34.340 68.200 1.00 19.33 177 VAL A O 1
ATOM 1375 N N . LEU A 1 190 ? 53.705 35.664 66.983 1.00 21.57 178 LEU A N 1
ATOM 1376 C CA . LEU A 1 190 ? 54.058 36.512 68.099 1.00 18.34 178 LEU A CA 1
ATOM 1377 C C . LEU A 1 190 ? 52.843 37.255 68.678 1.00 19.98 178 LEU A C 1
ATOM 1378 O O . LEU A 1 190 ? 52.730 37.366 69.871 1.00 21.11 178 LEU A O 1
ATOM 1383 N N . GLU A 1 191 ? 51.937 37.716 67.831 1.00 16.36 179 GLU A N 1
ATOM 1384 C CA . GLU A 1 191 ? 50.687 38.317 68.276 1.00 21.94 179 GLU A CA 1
ATOM 1385 C C . GLU A 1 191 ? 49.798 37.301 69.048 1.00 22.80 179 GLU A C 1
ATOM 1386 O O . GLU A 1 191 ? 49.158 37.661 70.027 1.00 20.68 179 GLU A O 1
ATOM 1392 N N . ASP A 1 192 ? 49.787 36.042 68.629 1.00 22.70 180 ASP A N 1
ATOM 1393 C CA . ASP A 1 192 ? 49.021 34.995 69.310 1.00 23.75 180 ASP A CA 1
ATOM 1394 C C . ASP A 1 192 ? 49.623 34.702 70.688 1.00 22.15 180 ASP A C 1
ATOM 1395 O O . ASP A 1 192 ? 48.916 34.535 71.648 1.00 18.89 180 ASP A O 1
ATOM 1400 N N . ILE A 1 193 ? 50.943 34.706 70.791 1.00 19.49 181 ILE A N 1
ATOM 1401 C CA . ILE A 1 193 ? 51.582 34.429 72.060 1.00 21.79 181 ILE A CA 1
ATOM 1402 C C . ILE A 1 193 ? 51.306 35.580 73.025 1.00 21.10 181 ILE A C 1
ATOM 1403 O O . ILE A 1 193 ? 51.062 35.362 74.214 1.00 22.60 181 ILE A O 1
ATOM 1408 N N . GLU A 1 194 ? 51.322 36.802 72.511 1.00 22.80 182 GLU A N 1
ATOM 1409 C CA . GLU A 1 194 ? 51.036 37.983 73.340 1.00 23.92 182 GLU A CA 1
ATOM 1410 C C . GLU A 1 194 ? 49.557 37.963 73.808 1.00 24.02 182 GLU A C 1
ATOM 1411 O O . GLU A 1 194 ? 49.273 38.292 74.956 1.00 23.62 182 GLU A O 1
ATOM 1417 N N . LYS A 1 195 ? 48.643 37.501 72.961 1.00 21.55 183 LYS A N 1
ATOM 1418 C CA . LYS A 1 195 ? 47.235 37.339 73.335 1.00 23.30 183 LYS A CA 1
ATOM 1419 C C . LYS A 1 195 ? 47.121 36.283 74.435 1.00 21.57 183 LYS A C 1
ATOM 1420 O O . LYS A 1 195 ? 46.355 36.447 75.390 1.00 21.80 183 LYS A O 1
ATOM 1426 N N . ALA A 1 196 ? 47.921 35.230 74.355 1.00 21.31 184 ALA A N 1
ATOM 1427 C CA . ALA A 1 196 ? 47.966 34.227 75.430 1.00 21.97 184 ALA A CA 1
ATOM 1428 C C . ALA A 1 196 ? 48.397 34.826 76.751 1.00 20.33 184 ALA A C 1
ATOM 1429 O O . ALA A 1 196 ? 47.715 34.655 77.767 1.00 17.90 184 ALA A O 1
ATOM 1431 N N . LYS A 1 197 ? 49.498 35.577 76.726 1.00 23.22 185 LYS A N 1
ATOM 1432 C CA . LYS A 1 197 ? 50.049 36.240 77.903 1.00 24.22 185 LYS A CA 1
ATOM 1433 C C . LYS A 1 197 ? 49.055 37.141 78.584 1.00 25.46 185 LYS A C 1
ATOM 1434 O O . LYS A 1 197 ? 49.087 37.234 79.791 1.00 23.14 185 LYS A O 1
ATOM 1440 N N . SER A 1 198 ? 48.178 37.773 77.809 1.00 24.32 186 SER A N 1
ATOM 1441 C CA . SER A 1 198 ? 47.203 38.730 78.320 1.00 25.89 186 SER A CA 1
ATOM 1442 C C . SER A 1 198 ? 46.125 38.048 79.151 1.00 26.73 186 SER A C 1
ATOM 1443 O O . SER A 1 198 ? 45.416 38.724 79.858 1.00 23.14 186 SER A O 1
ATOM 1446 N N . PHE A 1 199 ? 45.991 36.718 79.048 1.00 26.60 187 PHE A N 1
ATOM 1447 C CA . PHE A 1 199 ? 45.068 35.960 79.879 1.00 27.84 187 PHE A CA 1
ATOM 1448 C C . PHE A 1 199 ? 45.680 35.391 81.170 1.00 28.51 187 PHE A C 1
ATOM 1449 O O . PHE A 1 199 ? 44.984 34.782 81.942 1.00 27.92 187 PHE A O 1
ATOM 1457 N N . ILE A 1 200 ? 46.967 35.591 81.405 1.00 27.09 188 ILE A N 1
ATOM 1458 C CA . ILE A 1 200 ? 47.572 35.164 82.651 1.00 25.14 188 ILE A CA 1
ATOM 1459 C C . ILE A 1 200 ? 47.091 36.126 83.757 1.00 31.16 188 ILE A C 1
ATOM 1460 O O . ILE A 1 200 ? 47.166 37.301 83.599 1.00 25.98 188 ILE A O 1
ATOM 1465 N N . LYS A 1 201 ? 46.633 35.592 84.881 1.00 35.38 189 LYS A N 1
ATOM 1466 C CA . LYS A 1 201 ? 46.136 36.408 85.982 1.00 41.82 189 LYS A CA 1
ATOM 1467 C C . LYS A 1 201 ? 47.203 37.247 86.746 1.00 46.53 189 LYS A C 1
ATOM 1468 O O . LYS A 1 201 ? 48.371 36.878 86.802 1.00 45.17 189 LYS A O 1
ATOM 1474 N N . LYS A 1 202 ? 46.752 38.388 87.307 1.00 50.87 190 LYS A N 1
ATOM 1475 C CA . LYS A 1 202 ? 47.543 39.332 88.137 1.00 52.48 190 LYS A CA 1
ATOM 1476 C C . LYS A 1 202 ? 48.353 38.781 89.354 1.00 53.54 190 LYS A C 1
ATOM 1477 O O . LYS A 1 202 ? 49.380 39.353 89.723 1.00 53.82 190 LYS A O 1
ATOM 1479 N N . GLU A 1 203 ? 47.891 37.698 89.979 1.00 53.96 191 GLU A N 1
#

Foldseek 3Di:
DALVVLVVLLVCLQVDPQDPLVVPAQAWAQKDADLQAQEEEEEAEDDDVCRVPSYPLPPDLVCVCVLQVVLVHHRNRYMYYYLAGGQDDVNDGDDLSRSVRRRVSVVSSCVSSVHQEYEQADQNSVCSQVVNDRDDQVVQALPWDQGPPRRIYGYHHRSVVCVVVVDPVNSVSVSNSVNSRVVRGDD

Solvent-accessible surface area: 9768 Å² total

Nearest PDB structures (foldseek):
  1vk2-assembly1_A  TM=1.005E+00  e=5.765E-40  Thermotoga maritima
  1ui1-assembly1_A  TM=9.295E-01  e=2.543E-23  Thermus thermophilus
  4zbz-assembly1_A  TM=9.321E-01  e=1.418E-21  Sulfurisphaera tokodaii str. 7
  6l6s-assembly2_B  TM=9.406E-01  e=2.667E-18  Mycolicibacterium smegmatis MC2 155
  6ail-assembly1_A  TM=9.317E-01  e=1.549E-17  Mycolicibacterium smegmatis MC2 155

B-factor: mean 28.8, std 10.6, range [14.32, 88.99]

Organism: Thermotoga maritima (strain ATCC 43589 / DSM 3109 / JCM 10099 / NBRC 100826 / MSB8) (NCBI:txid243274)